Protein 5H45 (pdb70)

Foldseek 3Di:
DWALKAWEQDCAPNDTDTWIKGKAKDFAPDPFAAEEEELEDPVLLVLLVLCCCPVVVQPCRRMHMYMYTPDPHRGYFLQCSLRSNRSRVRNSLGHHFDPQEYETFHADNNQWTDDGPDVVNSVVNSVVVRHDYYDHPVPGTGSVVVCVVTVD/DDDDPWWALWAWEQFQAPNATDIWIKGKAKAQDPDPFAAEAEELEPSVLLVLLVLCCCPVVVQPRGRIHMYIYTPDPHRGYTLQCSLRSNRSHLRNRVVGHFDPQEYGTFHADSNQWTDDDPDPVNSVVNSVVVRHDHYDYVVVGTGSVVVCVVTPD

Secondary structure (DSSP, 8-state):
--SSEEEEEEEETTEEEEEEEEEEEEE-SSSS--EEEESB-HHHHHHHHHHHHHTT----TTEEEEEEETTS--B--GGGHHHHHHHHHHHHHT-PPPTTEEE--EE-TTSBEE--TTHHHHHHHHHHTT--EEE-TTT--BHHHHHHHH--/----SS-SSEEEEEEEETTEEEEEEEEEEEEE-SSSSPPEEEESS-HHHHHHHHHHHHHHH----TTEEEEEEETTS-----GGGHHHHHHHHHHHHHT-PPPTTEEE--EE-TTSBEE--TTHHHHHHHHHHTT--EEE-TTT--BHHHHHHHHT-

Organism: Thermus thermophilus (strain ATCC 27634 / DSM 579 / HB8) (NCBI:txid300852)

B-factor: mean 53.49, std 16.69, range [28.15, 147.16]

InterPro domains:
  IPR003593 AAA+ ATPase domain [SM00382] (81-227)
  IPR004504 DNA repair protein RadA [MF_01498] (19-422)
  IPR004504 DNA repair protein RadA [TIGR00416] (2-410)
  IPR014721 Small ribosomal subunit protein uS5 domain 2-type fold, subgroup [G3DSA:3.30.230.10] (273-421)
  IPR020568 Ribosomal protein uS5 domain 2-type superfamily [SSF54211] (236-410)
  IPR020588 DNA recombination and repair protein RecA-like, ATP-binding domain [PS50162] (60-201)
  IPR027417 P-loop containing nucleoside triphosphate hydrolase [G3DSA:3.40.50.300] (52-264)
  IPR027417 P-loop containing nucleoside triphosphate hydrolase [SSF52540] (60-274)
  IPR041166 LapB, rubredoxin metal binding domain [PF18073] (6-33)

Radius of gyration: 19.9 Å; Cα contacts (8 Å, |Δi|>4): 711; chains: 2; bounding box: 55×54×32 Å

Sequence (309 aa):
GVPGSAVALALAGERALALEVQALAAKTPFPAPRRVVQGLDGRRVDVVLAVLERRLGLPLANLDVYVNLAGGLKVQDPGLDLAVALAVYSAVVGRPLPADLALVGEVGLAGEVRRVAGLERRLREGERAGFGRFLHPGNLKRLQEAVEAYLAKERPLGVPGSAVALALAGERALALEVQALAAKTPFPAPRRVVQGLDGRRVDVVLAVLERRLGLPLANLDVYVNLAGGLKVQDPGLDLAVALAVYSAVVGRPLPADLALVGEVGLAGEVRRVAGLERRLREGERAGFGRFLHPGNLKRLQEAVEAYLA

Solvent-accessible surface area: 13937 Å² total; per-residue (Å²): 104,72,42,2,36,2,31,0,1,0,25,23,70,153,155,14,36,34,22,39,0,5,2,9,22,24,146,26,84,56,145,75,32,67,89,27,19,3,6,24,46,33,197,69,5,76,62,1,10,43,1,0,44,192,146,32,60,9,84,1,70,76,15,0,3,4,1,1,0,5,48,21,80,140,6,149,12,55,0,5,5,0,0,5,0,1,0,0,30,0,18,36,48,48,92,57,18,43,97,53,5,0,0,0,0,47,2,10,110,72,4,41,14,127,216,27,75,24,40,110,96,2,28,142,32,0,108,175,48,63,39,54,106,38,19,27,25,60,76,6,125,120,0,67,48,1,7,123,72,46,2,101,146,181,48,65,148,57,85,43,1,13,2,3,0,1,0,25,24,78,145,166,16,40,16,22,8,0,55,11,115,22,45,171,22,115,112,136,62,25,113,85,48,43,84,9,26,31,30,135,19,3,39,6,1,10,4,0,0,27,71,86,33,57,9,87,2,30,77,25,12,2,74,2,50,1,30,76,56,77,157,8,109,15,35,0,4,5,0,0,5,0,0,0,0,28,0,19,32,46,45,102,56,21,41,60,55,5,0,0,0,0,3,1,0,1,33,5,35,9,62,211,31,74,23,42,109,81,3,26,139,34,0,110,173,48,61,25,56,107,41,19,26,8,53,82,5,121,117,0,56,71,0,5,114,64,52,2,96

Structure (mmCIF, N/CA/C/O backbone):
data_5H45
#
_entry.id   5H45
#
_cell.length_a   156.289
_cell.length_b   156.289
_cell.length_c   156.289
_cell.angle_alpha   90.00
_cell.angle_beta   90.00
_cell.angle_gamma   90.00
#
_symmetry.space_group_name_H-M   'P 43 3 2'
#
loop_
_entity.id
_entity.type
_entity.pdbx_description
1 polymer 'DNA repair protein RadA'
2 water water
#
loop_
_atom_site.group_PDB
_atom_site.id
_atom_site.type_symbol
_atom_site.label_atom_id
_atom_site.label_alt_id
_atom_site.label_comp_id
_atom_site.label_asym_id
_atom_site.label_entity_id
_atom_site.label_seq_id
_atom_site.pdbx_PDB_ins_code
_atom_site.Cartn_x
_atom_site.Cartn_y
_atom_site.Cartn_z
_atom_site.occupancy
_atom_site.B_iso_or_equiv
_atom_site.auth_seq_id
_atom_site.auth_comp_id
_atom_site.auth_asym_id
_atom_site.auth_atom_id
_atom_site.pdbx_PDB_model_num
ATOM 1 N N . GLY A 1 33 ? 14.225 26.966 -25.761 1.00 79.15 272 GLY A N 1
ATOM 2 C CA . GLY A 1 33 ? 12.772 27.030 -25.407 1.00 84.67 272 GLY A CA 1
ATOM 3 C C . GLY A 1 33 ? 12.050 25.690 -25.556 1.00 85.64 272 GLY A C 1
ATOM 4 O O . GLY A 1 33 ? 11.169 25.548 -26.396 1.00 82.54 272 GLY A O 1
ATOM 5 N N . VAL A 1 34 ? 12.440 24.696 -24.758 1.00 79.66 273 VAL A N 1
ATOM 6 C CA . VAL A 1 34 ? 11.672 23.444 -24.604 1.00 77.94 273 VAL A CA 1
ATOM 7 C C . VAL A 1 34 ? 10.530 23.698 -23.588 1.00 82.12 273 VAL A C 1
ATOM 8 O O . VAL A 1 34 ? 10.735 24.396 -22.586 1.00 80.89 273 VAL A O 1
ATOM 12 N N . PRO A 1 35 ? 9.309 23.166 -23.860 1.00 80.17 274 PRO A N 1
ATOM 13 C CA . PRO A 1 35 ? 8.190 23.324 -22.911 1.00 67.80 274 PRO A CA 1
ATOM 14 C C . PRO A 1 35 ? 8.487 22.698 -21.545 1.00 61.58 274 PRO A C 1
ATOM 15 O O . PRO A 1 35 ? 9.242 21.724 -21.466 1.00 61.68 274 PRO A O 1
ATOM 19 N N . GLY A 1 36 ? 7.879 23.253 -20.494 1.00 53.78 275 GLY A N 1
ATOM 20 C CA . GLY A 1 36 ? 7.908 22.659 -19.171 1.00 48.86 275 GLY A CA 1
ATOM 21 C C . GLY A 1 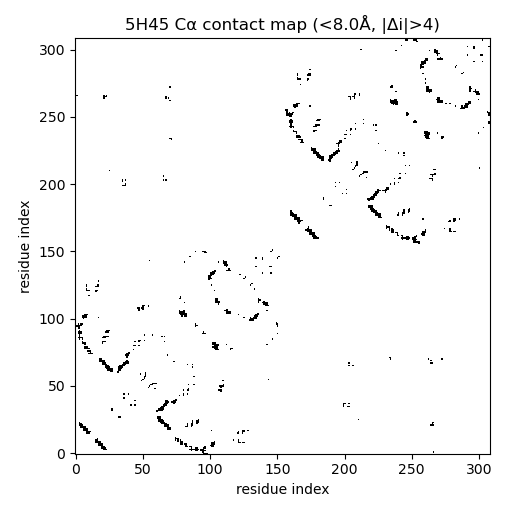36 ? 8.969 23.276 -18.287 1.00 52.11 275 GLY A C 1
ATOM 22 O O . GLY A 1 36 ? 9.411 22.683 -17.282 1.00 49.33 275 GLY A O 1
ATOM 23 N N . SER A 1 37 ? 9.380 24.480 -18.654 1.00 46.27 276 SER A N 1
ATOM 24 C CA . SER A 1 37 ? 10.353 25.166 -17.869 1.00 47.55 276 SER A CA 1
ATOM 25 C C . SER A 1 37 ? 9.885 26.627 -17.559 1.00 47.68 276 SER A C 1
ATOM 26 O O . SER A 1 37 ? 9.503 27.354 -18.453 1.00 45.46 276 SER A O 1
ATOM 29 N N . ALA A 1 38 ? 9.925 27.042 -16.292 1.00 45.11 277 ALA A N 1
ATOM 30 C CA . ALA A 1 38 ? 9.473 28.390 -15.885 1.00 43.89 277 ALA A CA 1
ATOM 31 C C . ALA A 1 38 ? 10.439 29.040 -14.870 1.00 40.85 277 ALA A C 1
ATOM 32 O O . ALA A 1 38 ? 10.959 28.362 -13.999 1.00 45.53 277 ALA A O 1
ATOM 34 N N . VAL A 1 39 ? 10.682 30.335 -14.971 1.00 35.67 278 VAL A N 1
ATOM 35 C CA . VAL A 1 39 ? 11.629 30.999 -14.063 1.00 35.62 278 VAL A CA 1
ATOM 36 C C . VAL A 1 39 ? 10.882 31.711 -12.923 1.00 38.94 278 VAL A C 1
ATOM 37 O O . VAL A 1 39 ? 10.044 32.605 -13.130 1.00 42.05 278 VAL A O 1
ATOM 41 N N . ALA A 1 40 ? 11.195 31.310 -11.703 1.00 41.46 279 ALA A N 1
ATOM 42 C CA . ALA A 1 40 ? 10.628 31.924 -10.532 1.00 36.96 279 ALA A CA 1
ATOM 43 C C . ALA A 1 40 ? 11.635 32.896 -9.942 1.00 40.78 279 ALA A C 1
ATOM 44 O O . ALA A 1 40 ? 12.855 32.642 -9.942 1.00 36.43 279 ALA A O 1
ATOM 46 N N . LEU A 1 41 ? 11.114 34.016 -9.439 1.00 43.48 280 LEU A N 1
ATOM 47 C CA . LEU A 1 41 ? 11.897 34.906 -8.597 1.00 40.76 280 LEU A CA 1
ATOM 48 C C . LEU A 1 41 ? 11.643 34.519 -7.152 1.00 43.68 280 LEU A C 1
ATOM 49 O O . LEU A 1 41 ? 10.689 35.008 -6.513 1.00 44.21 280 LEU A O 1
ATOM 54 N N . ALA A 1 42 ? 12.512 33.629 -6.658 1.00 40.81 281 ALA A N 1
ATOM 55 C CA . ALA A 1 42 ? 12.382 33.057 -5.335 1.00 41.55 281 ALA A CA 1
ATOM 56 C C . ALA A 1 42 ? 13.085 33.841 -4.206 1.00 45.16 281 ALA A C 1
ATOM 57 O O . ALA A 1 42 ? 13.995 34.637 -4.455 1.00 44.78 281 ALA A O 1
ATOM 59 N N . LEU A 1 43 ? 12.599 33.631 -2.976 1.00 48.36 282 LEU A N 1
ATOM 60 C CA . LEU A 1 43 ? 13.329 33.927 -1.749 1.00 50.47 282 LEU A CA 1
ATOM 61 C C . LEU A 1 43 ? 13.838 32.605 -1.186 1.00 52.03 282 LEU A C 1
ATOM 62 O O . LEU A 1 43 ? 13.037 31.781 -0.773 1.00 49.62 282 LEU A O 1
ATOM 67 N N . ALA A 1 44 ? 15.150 32.376 -1.200 1.00 52.76 283 ALA A N 1
ATOM 68 C CA . ALA A 1 44 ? 15.699 31.169 -0.568 1.00 55.83 283 ALA A CA 1
ATOM 69 C C . ALA A 1 44 ? 16.392 31.654 0.680 1.00 63.53 283 ALA A C 1
ATOM 70 O O . ALA A 1 44 ? 17.407 32.386 0.610 1.00 72.17 283 ALA A O 1
ATOM 72 N N . GLY A 1 45 ? 15.816 31.290 1.826 1.00 59.72 284 GLY A N 1
ATOM 73 C CA . GLY A 1 45 ? 16.171 31.926 3.084 1.00 64.88 284 GLY A CA 1
ATOM 74 C C . GLY A 1 45 ? 15.936 33.415 2.900 1.00 69.18 284 GLY A C 1
ATOM 75 O O . GLY A 1 45 ? 14.839 33.837 2.513 1.00 65.56 284 GLY A O 1
ATOM 76 N N . GLU A 1 46 ? 16.970 34.213 3.134 1.00 71.89 285 GLU A N 1
ATOM 77 C CA . GLU A 1 46 ? 16.809 35.666 3.084 1.00 73.47 285 GLU A CA 1
ATOM 78 C C . GLU A 1 46 ? 17.057 36.214 1.685 1.00 65.35 285 GLU A C 1
ATOM 79 O O . GLU A 1 46 ? 16.788 37.382 1.397 1.00 59.22 285 GLU A O 1
ATOM 85 N N . ARG A 1 47 ? 17.542 35.327 0.818 1.00 63.46 286 ARG A N 1
ATOM 86 C CA . ARG A 1 47 ? 18.175 35.656 -0.462 1.00 57.01 286 ARG A CA 1
ATOM 87 C C . ARG A 1 47 ? 17.237 35.536 -1.706 1.00 54.93 286 ARG A C 1
ATOM 88 O O . ARG A 1 47 ? 16.594 34.497 -1.920 1.00 55.32 286 ARG A O 1
ATOM 96 N N . ALA A 1 48 ? 17.171 36.593 -2.516 1.00 47.78 287 ALA A N 1
ATOM 97 C CA . ALA A 1 48 ? 16.451 36.563 -3.787 1.00 48.69 287 ALA A CA 1
ATOM 98 C C . ALA A 1 48 ? 17.263 35.949 -4.928 1.00 52.71 287 ALA A C 1
ATOM 99 O O . ALA A 1 48 ? 18.387 36.395 -5.224 1.00 53.97 287 ALA A O 1
ATOM 101 N N . LEU A 1 49 ? 16.670 34.956 -5.586 1.00 46.64 288 LEU A N 1
ATOM 102 C CA . LEU A 1 49 ? 17.290 34.311 -6.738 1.00 47.73 288 LEU A CA 1
ATOM 103 C C . LEU A 1 49 ? 16.273 33.992 -7.836 1.00 48.92 288 LEU A C 1
ATOM 104 O O . LEU A 1 49 ? 15.094 33.657 -7.589 1.00 49.84 288 LEU A O 1
ATOM 109 N N . ALA A 1 50 ? 16.747 34.061 -9.060 1.00 44.57 289 ALA A N 1
ATOM 110 C CA . ALA A 1 50 ? 15.997 33.591 -10.190 1.00 41.48 289 ALA A CA 1
ATOM 111 C C . ALA A 1 50 ? 16.320 32.101 -10.329 1.00 42.57 289 ALA A C 1
ATOM 112 O O . ALA A 1 50 ? 17.473 31.753 -10.554 1.00 46.55 289 ALA A O 1
ATOM 114 N N . LEU A 1 51 ? 15.317 31.232 -10.171 1.00 40.06 290 LEU A N 1
ATOM 115 C CA . LEU A 1 51 ? 15.512 29.795 -10.262 1.00 40.56 290 LEU A CA 1
ATOM 116 C C . LEU A 1 51 ? 14.647 29.197 -11.350 1.00 43.19 290 LEU A C 1
ATOM 117 O O . LEU A 1 51 ? 13.587 29.749 -11.670 1.00 51.25 290 LEU A O 1
ATOM 122 N N . GLU A 1 52 ? 15.088 28.082 -11.929 1.00 39.05 291 GLU A N 1
ATOM 123 C CA . GLU A 1 52 ? 14.289 27.408 -12.955 1.00 39.55 291 GLU A CA 1
ATOM 124 C C . GLU A 1 52 ? 13.450 26.293 -12.388 1.00 41.44 291 GLU A C 1
ATOM 125 O O . GLU A 1 52 ? 13.965 25.370 -11.725 1.00 44.21 291 GLU A O 1
ATOM 131 N N . VAL A 1 53 ? 12.143 26.400 -12.600 1.00 39.38 292 VAL A N 1
ATOM 132 C CA . VAL A 1 53 ? 11.236 25.321 -12.220 1.00 42.54 292 VAL A CA 1
ATOM 133 C C . VAL A 1 53 ? 10.959 24.510 -13.488 1.00 43.45 292 VAL A C 1
ATOM 134 O O . VAL A 1 53 ? 10.696 25.071 -14.574 1.00 44.25 292 VAL A O 1
ATOM 138 N N . GLN A 1 54 ? 11.022 23.195 -13.354 1.00 43.29 293 GLN A N 1
ATOM 139 C CA . GLN A 1 54 ? 10.867 22.325 -14.511 1.00 41.86 293 GLN A CA 1
ATOM 140 C C . GLN A 1 54 ? 9.777 21.302 -14.244 1.00 40.05 293 GLN A C 1
ATOM 141 O O . GLN A 1 54 ? 9.573 20.851 -13.103 1.00 40.34 293 GLN A O 1
ATOM 147 N N . ALA A 1 55 ? 9.075 20.942 -15.303 1.00 42.06 294 ALA A N 1
ATOM 148 C CA . ALA A 1 55 ? 8.085 19.876 -15.233 1.00 48.66 294 ALA A CA 1
ATOM 149 C C . ALA A 1 55 ? 8.135 18.984 -16.470 1.00 50.71 294 ALA A C 1
ATOM 150 O O . ALA A 1 55 ? 8.452 19.442 -17.565 1.00 44.91 294 ALA A O 1
ATOM 152 N N . LEU A 1 56 ? 7.788 17.717 -16.267 1.00 53.03 295 LEU A N 1
ATOM 153 C CA . LEU A 1 56 ? 7.627 16.785 -17.339 1.00 54.93 295 LEU A CA 1
ATOM 154 C C . LEU A 1 56 ? 6.317 16.018 -17.103 1.00 60.57 295 LEU A C 1
ATOM 155 O O . LEU A 1 56 ? 6.046 15.519 -15.973 1.00 52.97 295 LEU A O 1
ATOM 160 N N . ALA A 1 57 ? 5.517 15.917 -18.167 1.00 55.05 296 ALA A N 1
ATOM 161 C CA . ALA A 1 57 ? 4.315 15.111 -18.094 1.00 58.73 296 ALA A CA 1
ATOM 162 C C . ALA A 1 57 ? 4.188 14.195 -19.294 1.00 64.27 296 ALA A C 1
ATOM 163 O O . ALA A 1 57 ? 4.451 14.597 -20.424 1.00 60.71 296 ALA A O 1
ATOM 165 N N . ALA A 1 58 ? 3.768 12.963 -19.020 1.00 66.36 297 ALA A N 1
ATOM 166 C CA . ALA A 1 58 ? 3.543 11.963 -20.041 1.00 68.66 297 ALA A CA 1
ATOM 167 C C . ALA A 1 58 ? 2.449 10.934 -19.602 1.00 71.09 297 ALA A C 1
ATOM 168 O O . ALA A 1 58 ? 2.190 10.767 -18.396 1.00 64.34 297 ALA A O 1
ATOM 170 N N . LYS A 1 59 ? 1.817 10.259 -20.574 1.00 67.85 298 LYS A N 1
ATOM 171 C CA . LYS A 1 59 ? 0.783 9.250 -20.283 1.00 72.04 298 LYS A CA 1
ATOM 172 C C . LYS A 1 59 ? 1.252 8.153 -19.323 1.00 70.25 298 LYS A C 1
ATOM 173 O O . LYS A 1 59 ? 2.282 7.546 -19.537 1.00 72.96 298 LYS A O 1
ATOM 179 N N . THR A 1 60 ? 0.511 7.909 -18.255 1.00 70.91 299 THR A N 1
ATOM 180 C CA . THR A 1 60 ? 0.960 6.931 -17.273 1.00 80.97 299 THR A CA 1
ATOM 181 C C . THR A 1 60 ? 0.659 5.502 -17.715 1.00 91.95 299 THR A C 1
ATOM 182 O O . THR A 1 60 ? -0.409 5.247 -18.272 1.00 92.85 299 THR A O 1
ATOM 186 N N . PRO A 1 61 ? 1.612 4.569 -17.489 1.00 101.09 300 PRO A N 1
ATOM 187 C CA . PRO A 1 61 ? 1.344 3.148 -17.709 1.00 101.07 300 PRO A CA 1
ATOM 188 C C . PRO A 1 61 ? 0.487 2.543 -16.611 1.00 102.64 300 PRO A C 1
ATOM 189 O O . PRO A 1 61 ? 0.026 1.425 -16.775 1.00 114.25 300 PRO A O 1
ATOM 193 N N . PHE A 1 62 ? 0.250 3.277 -15.526 1.00 95.87 301 PHE A N 1
ATOM 194 C CA . PHE A 1 62 ? -0.271 2.681 -14.292 1.00 93.66 301 PHE A CA 1
ATOM 195 C C . PHE A 1 62 ? -1.709 3.077 -13.929 1.00 92.76 301 PHE A C 1
ATOM 196 O O . PHE A 1 62 ? -2.251 4.024 -14.503 1.00 79.85 301 PHE A O 1
ATOM 204 N N . PRO A 1 63 ? -2.334 2.331 -12.984 1.00 101.72 302 PRO A N 1
ATOM 205 C CA . PRO A 1 63 ? -3.676 2.643 -12.461 1.00 99.74 302 PRO A CA 1
ATOM 206 C C . PRO A 1 63 ? -3.761 4.056 -11.891 1.00 96.33 302 PRO A C 1
ATOM 207 O O . PRO A 1 63 ? -4.695 4.796 -12.211 1.00 84.07 302 PRO A O 1
ATOM 211 N N . ALA A 1 64 ? -2.795 4.392 -11.030 1.00 98.71 303 ALA A N 1
ATOM 212 C CA . ALA A 1 64 ? -2.595 5.751 -10.498 1.00 87.77 303 ALA A CA 1
ATOM 213 C C . ALA A 1 64 ? -1.218 6.279 -10.952 1.00 86.21 303 ALA A C 1
ATOM 214 O O . ALA A 1 64 ? -0.220 5.538 -10.920 1.00 89.11 303 ALA A O 1
ATOM 216 N N . PRO A 1 65 ? -1.156 7.556 -11.397 1.00 84.43 304 PRO A N 1
ATOM 217 C CA . PRO A 1 65 ? 0.076 8.007 -12.053 1.00 76.54 304 PRO A CA 1
ATOM 218 C C . PRO A 1 65 ? 1.135 8.452 -11.030 1.00 75.33 304 PRO A C 1
ATOM 219 O O . PRO A 1 65 ? 0.807 8.660 -9.836 1.00 65.72 304 PRO A O 1
ATOM 223 N N . ARG A 1 66 ? 2.383 8.589 -11.490 1.00 75.11 305 ARG A N 1
ATOM 224 C CA . ARG A 1 66 ? 3.491 9.026 -10.622 1.00 74.54 305 ARG A CA 1
ATOM 225 C C . ARG A 1 66 ? 3.445 10.542 -10.387 1.00 71.61 305 ARG A C 1
ATOM 226 O O . ARG A 1 66 ? 3.189 11.325 -11.322 1.00 72.83 305 ARG A O 1
ATOM 234 N N . ARG A 1 67 ? 3.649 10.942 -9.136 1.00 62.82 306 ARG A N 1
ATOM 235 C CA . ARG A 1 67 ? 3.962 12.328 -8.815 1.00 65.04 306 ARG A CA 1
ATOM 236 C C . ARG A 1 67 ? 5.372 12.341 -8.245 1.00 66.42 306 ARG A C 1
ATOM 237 O O . ARG A 1 67 ? 5.566 11.891 -7.126 1.00 73.03 306 ARG A O 1
ATOM 245 N N . VAL A 1 68 ? 6.356 12.849 -8.979 1.00 62.91 307 VAL A N 1
ATOM 246 C CA . VAL A 1 68 ? 7.624 13.126 -8.317 1.00 63.93 307 VAL A CA 1
ATOM 247 C C . VAL A 1 68 ? 8.036 14.585 -8.262 1.00 56.93 307 VAL A C 1
ATOM 248 O O . VAL A 1 68 ? 8.053 15.287 -9.273 1.00 55.69 307 VAL A O 1
ATOM 252 N N . VAL A 1 69 ? 8.386 15.005 -7.049 1.00 50.94 308 VAL A N 1
ATOM 253 C CA . VAL A 1 69 ? 8.775 16.380 -6.745 1.00 52.30 308 VAL A CA 1
ATOM 254 C C . VAL A 1 69 ? 10.200 16.410 -6.171 1.00 48.96 308 VAL A C 1
ATOM 255 O O . VAL A 1 69 ? 10.516 15.618 -5.313 1.00 47.81 308 VAL A O 1
ATOM 259 N N . GLN A 1 70 ? 11.041 17.320 -6.662 1.00 46.10 309 GLN A N 1
ATOM 260 C CA . GLN A 1 70 ? 12.410 17.442 -6.208 1.00 44.64 309 GLN A CA 1
ATOM 261 C C . GLN A 1 70 ? 12.694 18.928 -5.944 1.00 48.24 309 GLN A C 1
ATOM 262 O O . GLN A 1 70 ? 12.472 19.788 -6.823 1.00 45.61 309 GLN A O 1
ATOM 268 N N . GLY A 1 71 ? 13.218 19.221 -4.751 1.00 42.03 310 GLY A N 1
ATOM 269 C CA . GLY A 1 71 ? 13.697 20.552 -4.447 1.00 46.14 310 GLY A CA 1
ATOM 270 C C . GLY A 1 71 ? 12.631 21.550 -4.045 1.00 51.65 310 GLY A C 1
ATOM 271 O O . GLY A 1 71 ? 12.941 22.723 -3.799 1.00 54.15 310 GLY A O 1
ATOM 272 N N . LEU A 1 72 ? 11.390 21.066 -3.941 1.00 52.00 311 LEU A N 1
ATOM 273 C CA . LEU A 1 72 ? 10.204 21.866 -3.655 1.00 47.06 311 LEU A CA 1
ATOM 274 C C . LEU A 1 72 ? 9.343 21.119 -2.652 1.00 47.87 311 LEU A C 1
ATOM 275 O O . LEU A 1 72 ? 9.435 19.886 -2.570 1.00 46.33 311 LEU A O 1
ATOM 280 N N . ASP A 1 73 ? 8.480 21.844 -1.932 1.00 46.31 312 ASP A N 1
ATOM 281 C CA . ASP A 1 73 ? 7.489 21.214 -1.042 1.00 49.49 312 ASP A CA 1
ATOM 282 C C . ASP A 1 73 ? 6.410 20.434 -1.840 1.00 54.46 312 ASP A C 1
ATOM 283 O O . ASP A 1 73 ? 5.606 21.026 -2.584 1.00 55.85 312 ASP A O 1
ATOM 288 N N . GLY A 1 74 ? 6.390 19.114 -1.653 1.00 50.39 313 GLY A N 1
ATOM 289 C CA . GLY A 1 74 ? 5.417 18.228 -2.289 1.00 49.23 313 GLY A CA 1
ATOM 290 C C . GLY A 1 74 ? 3.942 18.513 -2.032 1.00 54.54 313 GLY A C 1
ATOM 291 O O . GLY A 1 74 ? 3.106 18.252 -2.887 1.00 54.66 313 GLY A O 1
ATOM 292 N N . ARG A 1 75 ? 3.600 19.059 -0.871 1.00 52.11 314 ARG A N 1
ATOM 293 C CA . ARG A 1 75 ? 2.200 19.373 -0.623 1.00 52.87 314 ARG A CA 1
ATOM 294 C C . ARG A 1 75 ? 1.737 20.625 -1.374 1.00 53.59 314 ARG A C 1
ATOM 295 O O . ARG A 1 75 ? 0.600 20.703 -1.843 1.00 48.91 314 ARG A O 1
ATOM 303 N N . ARG A 1 76 ? 2.624 21.607 -1.475 1.00 48.66 315 ARG A N 1
ATOM 304 C CA . ARG A 1 76 ? 2.318 22.770 -2.257 1.00 44.18 315 ARG A CA 1
ATOM 305 C C . ARG A 1 76 ? 2.176 22.386 -3.717 1.00 44.91 315 ARG A C 1
ATOM 306 O O . ARG A 1 76 ? 1.333 22.966 -4.412 1.00 47.65 315 ARG A O 1
ATOM 314 N N . VAL A 1 77 ? 2.974 21.421 -4.197 1.00 42.59 316 VAL A N 1
ATOM 315 C CA . VAL A 1 77 ? 2.907 21.043 -5.627 1.00 39.48 316 VAL A CA 1
ATOM 316 C C . VAL A 1 77 ? 1.599 20.305 -5.879 1.00 41.03 316 VAL A C 1
ATOM 317 O O . VAL A 1 77 ? 0.891 20.574 -6.843 1.00 43.56 316 VAL A O 1
ATOM 321 N N . ASP A 1 78 ? 1.265 19.421 -4.956 1.00 42.25 317 ASP A N 1
ATOM 322 C CA . ASP A 1 78 ? -0.015 18.798 -4.898 1.00 42.23 317 ASP A CA 1
ATOM 323 C C . ASP A 1 78 ? -1.234 19.723 -4.939 1.00 43.16 317 ASP A C 1
ATOM 324 O O . ASP A 1 78 ? -2.196 19.445 -5.692 1.00 49.54 317 ASP A O 1
ATOM 329 N N . VAL A 1 79 ? -1.218 20.793 -4.148 1.00 39.68 318 VAL A N 1
ATOM 330 C CA . VAL A 1 79 ? -2.305 21.794 -4.212 1.00 41.21 318 VAL A CA 1
ATOM 331 C C . VAL A 1 79 ? -2.360 22.419 -5.616 1.00 43.11 318 VAL A C 1
ATOM 332 O O . VAL A 1 79 ? -3.423 22.444 -6.259 1.00 43.23 318 VAL A O 1
ATOM 336 N N . VAL A 1 80 ? -1.203 22.872 -6.106 1.00 41.90 319 VAL A N 1
ATOM 337 C CA . VAL A 1 80 ? -1.147 23.511 -7.406 1.00 39.60 319 VAL A CA 1
ATOM 338 C C . VAL A 1 80 ? -1.712 22.619 -8.498 1.00 42.79 319 VAL A C 1
ATOM 339 O O . VAL A 1 80 ? -2.477 23.081 -9.328 1.00 45.54 319 VAL A O 1
ATOM 343 N N . LEU A 1 81 ? -1.365 21.332 -8.476 1.00 45.13 320 LEU A N 1
ATOM 344 C CA . LEU A 1 81 ? -1.826 20.414 -9.506 1.00 44.17 320 LEU A CA 1
ATOM 345 C C . LEU A 1 81 ? -3.362 20.263 -9.428 1.00 45.20 320 LEU A C 1
ATOM 346 O O . LEU A 1 81 ? -4.037 20.207 -10.461 1.00 48.07 320 LEU A O 1
ATOM 351 N N . ALA A 1 82 ? -3.908 20.204 -8.213 1.00 39.97 321 ALA A N 1
ATOM 352 C CA . ALA A 1 82 ? -5.354 20.141 -8.042 1.00 39.84 321 ALA A CA 1
ATOM 353 C C . ALA A 1 82 ? -6.071 21.383 -8.630 1.00 44.97 321 ALA A C 1
ATOM 354 O O . ALA A 1 82 ? -7.115 21.252 -9.286 1.00 46.79 321 ALA A O 1
ATOM 356 N N . VAL A 1 83 ? -5.499 22.570 -8.414 1.00 42.37 322 VAL A N 1
ATOM 357 C CA . VAL A 1 83 ? -5.981 23.765 -9.060 1.00 40.78 322 VAL A CA 1
ATOM 358 C C . VAL A 1 83 ? -5.913 23.636 -10.588 1.00 45.36 322 VAL A C 1
ATOM 359 O O . VAL A 1 83 ? -6.865 23.992 -11.298 1.00 48.72 322 VAL A O 1
ATOM 363 N N . LEU A 1 84 ? -4.796 23.124 -11.095 1.00 45.46 323 LEU A N 1
ATOM 364 C CA . LEU A 1 84 ? -4.629 22.962 -12.539 1.00 43.48 323 LEU A CA 1
ATOM 365 C C . LEU A 1 84 ? -5.662 22.021 -13.138 1.00 45.77 323 LEU A C 1
ATOM 366 O O . LEU A 1 84 ? -6.222 22.317 -14.177 1.00 48.36 323 LEU A O 1
ATOM 371 N N . GLU A 1 85 ? -5.916 20.893 -12.473 1.00 47.82 324 GLU A N 1
ATOM 372 C CA . GLU A 1 85 ? -6.920 19.929 -12.931 1.00 47.66 324 GLU A CA 1
ATOM 373 C C . GLU A 1 85 ? -8.349 20.464 -12.735 1.00 56.13 324 GLU A C 1
ATOM 374 O O . GLU A 1 85 ? -9.081 20.586 -13.706 1.00 55.92 324 GLU A O 1
ATOM 380 N N . ARG A 1 86 ? -8.704 20.850 -11.504 1.00 54.68 325 ARG A N 1
ATOM 381 C CA . ARG A 1 86 ? -10.066 21.196 -11.148 1.00 51.83 325 ARG A CA 1
ATOM 382 C C . ARG A 1 86 ? -10.525 22.594 -11.528 1.00 54.55 325 ARG A C 1
ATOM 383 O O . ARG A 1 86 ? -11.673 22.765 -11.868 1.00 60.62 325 ARG A O 1
ATOM 391 N N . ARG A 1 87 ? -9.669 23.598 -11.465 1.00 55.12 326 ARG A N 1
ATOM 392 C CA . ARG A 1 87 ? -10.086 24.952 -11.884 1.00 48.52 326 ARG A CA 1
ATOM 393 C C . ARG A 1 87 ? -9.817 25.254 -13.353 1.00 51.70 326 ARG A C 1
ATOM 394 O O . ARG A 1 87 ? -10.550 26.031 -13.961 1.00 54.80 326 ARG A O 1
ATOM 402 N N . LEU A 1 88 ? -8.750 24.677 -13.915 1.00 51.25 327 LEU A N 1
ATOM 403 C CA . LEU A 1 88 ? -8.358 25.006 -15.273 1.00 45.53 327 LEU A CA 1
ATOM 404 C C . LEU A 1 88 ? -8.634 23.895 -16.269 1.00 50.15 327 LEU A C 1
ATOM 405 O O . LEU A 1 88 ? -8.474 24.076 -17.460 1.00 55.78 327 LEU A O 1
ATOM 410 N N . GLY A 1 89 ? -9.051 22.739 -15.795 1.00 52.08 328 GLY A N 1
ATOM 411 C CA . GLY A 1 89 ? -9.449 21.694 -16.725 1.00 57.98 328 GLY A CA 1
ATOM 412 C C . GLY A 1 89 ? -8.308 20.972 -17.400 1.00 59.70 328 GLY A C 1
ATOM 413 O O . GLY A 1 89 ? -8.509 20.312 -18.401 1.00 64.36 328 GLY A O 1
ATOM 414 N N . LEU A 1 90 ? -7.112 21.081 -16.844 1.00 59.04 329 LEU A N 1
ATOM 415 C CA . LEU A 1 90 ? -5.969 20.317 -17.337 1.00 56.29 329 LEU A CA 1
ATOM 416 C C . LEU A 1 90 ? -6.060 18.834 -16.911 1.00 56.28 329 LEU A C 1
ATOM 417 O O . LEU A 1 90 ? -6.215 18.516 -15.711 1.00 46.05 329 LEU A O 1
ATOM 422 N N . PRO A 1 91 ? -5.977 17.922 -17.899 1.00 61.21 330 PRO A N 1
ATOM 423 C CA . PRO A 1 91 ? -6.298 16.493 -17.718 1.00 62.77 330 PRO A CA 1
ATOM 424 C C . PRO A 1 91 ? -5.148 15.722 -17.108 1.00 61.02 330 PRO A C 1
ATOM 425 O O . PRO A 1 91 ? -4.490 14.921 -17.779 1.00 64.49 330 PRO A O 1
ATOM 429 N N . LEU A 1 92 ? -4.920 15.960 -15.831 1.00 59.72 331 LEU A N 1
ATOM 430 C CA . LEU A 1 92 ? -3.742 15.432 -15.189 1.00 57.23 331 LEU A CA 1
ATOM 431 C C . LEU A 1 92 ? -3.948 14.057 -14.606 1.00 59.44 331 LEU A C 1
ATOM 432 O O . LEU A 1 92 ? -2.974 13.423 -14.195 1.00 62.34 331 LEU A O 1
ATOM 437 N N . ALA A 1 93 ? -5.200 13.606 -14.529 1.00 62.08 332 ALA A N 1
ATOM 438 C CA . ALA A 1 93 ? -5.523 12.374 -13.786 1.00 61.96 332 ALA A CA 1
ATOM 439 C C . ALA A 1 93 ? -4.869 11.114 -14.359 1.00 62.22 332 ALA A C 1
ATOM 440 O O . ALA A 1 93 ? -4.566 10.178 -13.616 1.00 59.85 332 ALA A O 1
ATOM 442 N N . ASN A 1 94 ? -4.633 11.104 -15.667 1.00 65.46 333 ASN A N 1
ATOM 443 C CA . ASN A 1 94 ? -3.965 9.965 -16.302 1.00 74.86 333 ASN A CA 1
ATOM 444 C C . ASN A 1 94 ? -2.541 10.318 -16.813 1.00 74.88 333 ASN A C 1
ATOM 445 O O . ASN A 1 94 ? -1.998 9.647 -17.713 1.00 74.69 333 ASN A O 1
ATOM 450 N N . LEU A 1 95 ? -1.946 11.382 -16.256 1.00 67.22 334 LEU A N 1
ATOM 451 C CA . LEU A 1 95 ? -0.586 11.781 -16.627 1.00 57.98 334 LEU A CA 1
ATOM 452 C C . LEU A 1 95 ? 0.418 11.517 -15.506 1.00 59.27 334 LEU A C 1
ATOM 453 O O . LEU A 1 95 ? 0.117 11.712 -14.353 1.00 55.37 334 LEU A O 1
ATOM 458 N N . ASP A 1 96 ? 1.592 11.011 -15.861 1.00 62.19 335 ASP A N 1
ATOM 459 C CA . ASP A 1 96 ? 2.731 11.048 -14.962 1.00 63.93 335 ASP A CA 1
ATOM 460 C C . ASP A 1 96 ? 3.223 12.491 -14.944 1.00 61.37 335 ASP A C 1
ATOM 461 O O . ASP A 1 96 ? 3.283 13.157 -16.010 1.00 57.23 335 ASP A O 1
ATOM 466 N N . VAL A 1 97 ? 3.575 12.969 -13.747 1.00 51.55 336 VAL A N 1
ATOM 467 C CA . VAL A 1 97 ? 4.034 14.350 -13.572 1.00 47.95 336 VAL A CA 1
ATOM 468 C C . VAL A 1 97 ? 5.277 14.404 -12.713 1.00 48.99 336 VAL A C 1
ATOM 469 O O . VAL A 1 97 ? 5.357 13.789 -11.613 1.00 44.34 336 VAL A O 1
ATOM 473 N N . TYR A 1 98 ? 6.254 15.158 -13.204 1.00 47.65 337 TYR A N 1
ATOM 474 C CA . TYR A 1 98 ? 7.512 15.305 -12.464 1.00 48.65 337 TYR A CA 1
ATOM 475 C C . TYR A 1 98 ? 7.793 16.787 -12.416 1.00 46.32 337 TYR A C 1
ATOM 476 O O . TYR A 1 98 ? 7.674 17.507 -13.433 1.00 45.00 337 TYR A O 1
ATOM 485 N N . VAL A 1 99 ? 8.157 17.254 -11.235 1.00 43.66 338 VAL A N 1
ATOM 486 C CA . VAL A 1 99 ? 8.448 18.664 -11.066 1.00 41.97 338 VAL A CA 1
ATOM 487 C C . VAL A 1 99 ? 9.786 18.754 -10.372 1.00 43.21 338 VAL A C 1
ATOM 488 O O . VAL A 1 99 ? 10.029 18.104 -9.329 1.00 40.98 338 VAL A O 1
ATOM 492 N N . ASN A 1 100 ? 10.630 19.589 -10.952 1.00 37.78 339 ASN A N 1
ATOM 493 C CA . ASN A 1 100 ? 11.990 19.689 -10.534 1.00 42.47 339 ASN A CA 1
ATOM 494 C C . ASN A 1 100 ? 12.430 21.143 -10.354 1.00 44.06 339 ASN A C 1
ATOM 495 O O . ASN A 1 100 ? 12.320 21.962 -11.296 1.00 41.22 339 ASN A O 1
ATOM 500 N N . LEU A 1 101 ? 12.952 21.445 -9.159 1.00 40.32 340 LEU A N 1
ATOM 501 C CA . LEU A 1 101 ? 13.656 22.694 -8.951 1.00 39.77 340 LEU A CA 1
ATOM 502 C C . LEU A 1 101 ? 15.128 22.580 -9.317 1.00 40.18 340 LEU A C 1
ATOM 503 O O . LEU A 1 101 ? 15.907 22.026 -8.590 1.00 49.64 340 LEU A O 1
ATOM 508 N N . ALA A 1 102 ? 15.501 23.099 -10.467 1.00 42.81 341 ALA A N 1
ATOM 509 C CA . ALA A 1 102 ? 16.881 23.038 -10.923 1.00 46.75 341 ALA A CA 1
ATOM 510 C C . ALA A 1 102 ? 17.811 23.871 -10.049 1.00 50.28 341 ALA A C 1
ATOM 511 O O . ALA A 1 102 ? 17.484 24.991 -9.654 1.00 46.97 341 ALA A O 1
ATOM 513 N N . GLY A 1 103 ? 18.990 23.330 -9.770 1.00 51.07 342 GLY A N 1
ATOM 514 C CA . GLY A 1 103 ? 20.031 24.134 -9.157 1.00 39.25 342 GLY A CA 1
ATOM 515 C C . GLY A 1 103 ? 20.516 23.522 -7.873 1.00 37.50 342 GLY A C 1
ATOM 516 O O . GLY A 1 103 ? 21.492 23.996 -7.317 1.00 40.95 342 GLY A O 1
ATOM 517 N N . GLY A 1 104 ? 19.857 22.474 -7.386 1.00 35.89 343 GLY A N 1
ATOM 518 C CA . GLY A 1 104 ? 20.318 21.847 -6.167 1.00 36.45 343 GLY A CA 1
ATOM 519 C C . GLY A 1 104 ? 19.587 22.253 -4.907 1.00 4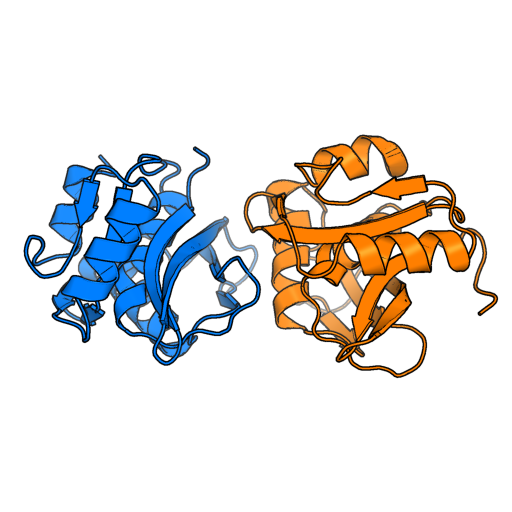4.71 343 GLY A C 1
ATOM 520 O O . GLY A 1 104 ? 19.461 21.448 -3.977 1.00 49.20 343 GLY A O 1
ATOM 521 N N . LEU A 1 105 ? 19.091 23.490 -4.836 1.00 49.44 344 LEU A N 1
ATOM 522 C CA . LEU A 1 105 ? 18.497 23.985 -3.570 1.00 44.83 344 LEU A CA 1
ATOM 523 C C . LEU A 1 105 ? 17.176 23.327 -3.223 1.00 49.88 344 LEU A C 1
ATOM 524 O O . LEU A 1 105 ? 16.474 22.830 -4.091 1.00 61.86 344 LEU A O 1
ATOM 529 N N . LYS A 1 106 ? 16.838 23.273 -1.953 1.00 52.62 345 LYS A N 1
ATOM 530 C CA . LYS A 1 106 ? 15.480 22.901 -1.565 1.00 55.55 345 LYS A CA 1
ATOM 531 C C . LYS A 1 106 ? 14.863 24.198 -1.034 1.00 55.17 345 LYS A C 1
ATOM 532 O O . LYS A 1 106 ? 15.339 24.774 -0.057 1.00 50.02 345 LYS A O 1
ATOM 538 N N . VAL A 1 107 ? 13.835 24.688 -1.714 1.00 53.04 346 VAL A N 1
ATOM 539 C CA . VAL A 1 107 ? 13.238 25.962 -1.351 1.00 48.80 346 VAL A CA 1
ATOM 540 C C . VAL A 1 107 ? 11.765 25.759 -1.056 1.00 49.96 346 VAL A C 1
ATOM 541 O O . VAL A 1 107 ? 11.032 25.183 -1.856 1.00 53.80 346 VAL A O 1
ATOM 545 N N . GLN A 1 108 ? 11.322 26.232 0.090 1.00 52.67 347 GLN A N 1
ATOM 546 C CA . GLN A 1 108 ? 9.900 26.238 0.380 1.00 61.33 347 GLN A CA 1
ATOM 547 C C . GLN A 1 108 ? 9.595 27.690 0.357 1.00 61.72 347 GLN A C 1
ATOM 548 O O . GLN A 1 108 ? 10.199 28.462 1.102 1.00 80.77 347 GLN A O 1
ATOM 554 N N . ASP A 1 109 ? 8.698 28.097 -0.513 1.00 51.81 348 ASP A N 1
ATOM 555 C CA . ASP A 1 109 ? 8.483 29.517 -0.742 1.00 45.30 348 ASP A CA 1
ATOM 556 C C . ASP A 1 109 ? 7.210 29.522 -1.511 1.00 44.78 348 ASP A C 1
ATOM 557 O O . ASP A 1 109 ? 7.127 28.938 -2.603 1.00 42.94 348 ASP A O 1
ATOM 562 N N . PRO A 1 110 ? 6.192 30.146 -0.942 1.00 41.85 349 PRO A N 1
ATOM 563 C CA . PRO A 1 110 ? 4.894 30.108 -1.594 1.00 40.95 349 PRO A CA 1
ATOM 564 C C . PRO A 1 110 ? 5.023 30.834 -2.907 1.00 38.91 349 PRO A C 1
ATOM 565 O O . PRO A 1 110 ? 4.356 30.465 -3.873 1.00 33.82 349 PRO A O 1
ATOM 569 N N . GLY A 1 111 ? 5.967 31.783 -2.946 1.00 36.56 350 GLY A N 1
ATOM 570 C CA . GLY A 1 111 ? 6.234 32.559 -4.129 1.00 37.95 350 GLY A CA 1
ATOM 571 C C . GLY A 1 111 ? 6.568 31.721 -5.332 1.00 43.27 350 GLY A C 1
ATOM 572 O O . GLY A 1 111 ? 6.422 32.206 -6.452 1.00 50.71 350 GLY A O 1
ATOM 573 N N . LEU A 1 112 ? 7.021 30.477 -5.140 1.00 41.16 351 LEU A N 1
ATOM 574 C CA . LEU A 1 112 ? 7.306 29.609 -6.299 1.00 41.16 351 LEU A CA 1
ATOM 575 C C . LEU A 1 112 ? 6.068 28.994 -6.979 1.00 41.22 351 LEU A C 1
ATOM 576 O O . LEU A 1 112 ? 6.195 28.399 -8.069 1.00 40.19 351 LEU A O 1
ATOM 581 N N . ASP A 1 113 ? 4.889 29.092 -6.351 1.00 39.09 352 ASP A N 1
ATOM 582 C CA . ASP A 1 113 ? 3.695 28.394 -6.887 1.00 38.73 352 ASP A CA 1
ATOM 583 C C . ASP A 1 113 ? 3.428 28.736 -8.361 1.00 38.20 352 ASP A C 1
ATOM 584 O O . ASP A 1 113 ? 3.088 27.853 -9.182 1.00 36.54 352 ASP A O 1
ATOM 589 N N . LEU A 1 114 ? 3.615 30.008 -8.716 1.00 35.92 353 LEU A N 1
ATOM 590 C CA . LEU A 1 114 ? 3.227 30.448 -10.044 1.00 34.66 353 LEU A CA 1
ATOM 591 C C . LEU A 1 114 ? 4.053 29.755 -11.067 1.00 35.84 353 LEU A C 1
ATOM 592 O O . LEU A 1 114 ? 3.495 29.193 -12.031 1.00 37.85 353 LEU A O 1
ATOM 597 N N . ALA A 1 115 ? 5.363 29.735 -10.839 1.00 35.22 354 ALA A N 1
ATOM 598 C CA . ALA A 1 115 ? 6.262 29.049 -11.789 1.00 34.98 354 ALA A CA 1
ATOM 599 C C . ALA A 1 115 ? 5.925 27.580 -11.898 1.00 33.53 354 ALA A C 1
ATOM 600 O O . ALA A 1 115 ? 5.921 27.025 -12.994 1.00 37.49 354 ALA A O 1
ATOM 602 N N . VAL A 1 116 ? 5.636 26.952 -10.768 1.00 31.46 355 VAL A N 1
ATOM 603 C CA . VAL A 1 116 ? 5.295 25.550 -10.767 1.00 33.09 355 VAL A CA 1
ATOM 604 C C . VAL A 1 116 ? 4.042 25.334 -11.616 1.00 37.00 355 VAL A C 1
ATOM 605 O O . VAL A 1 116 ? 4.060 24.535 -12.519 1.00 38.71 355 VAL A O 1
ATOM 609 N N . ALA A 1 117 ? 2.963 26.066 -11.331 1.00 41.77 356 ALA A N 1
ATOM 610 C CA . ALA A 1 117 ? 1.730 25.961 -12.120 1.00 39.40 356 ALA A CA 1
ATOM 611 C C . ALA A 1 117 ? 1.972 26.136 -13.617 1.00 41.16 356 ALA A C 1
ATOM 612 O O . ALA A 1 117 ? 1.479 25.341 -14.440 1.00 42.53 356 ALA A O 1
ATOM 614 N N . LEU A 1 118 ? 2.727 27.164 -13.983 1.00 39.54 357 LEU A N 1
ATOM 615 C CA . LEU A 1 118 ? 2.953 27.421 -15.396 1.00 41.33 357 LEU A CA 1
ATOM 616 C C . LEU A 1 118 ? 3.856 26.384 -16.055 1.00 43.63 357 LEU A C 1
ATOM 617 O O . LEU A 1 118 ? 3.623 26.022 -17.203 1.00 49.09 357 LEU A O 1
ATOM 622 N N . ALA A 1 119 ? 4.866 25.903 -15.328 1.00 43.52 358 ALA A N 1
ATOM 623 C CA . ALA A 1 119 ? 5.804 24.911 -15.847 1.00 42.51 358 ALA A CA 1
ATOM 624 C C . ALA A 1 119 ? 5.005 23.653 -16.189 1.00 44.99 358 ALA A C 1
ATOM 625 O O . ALA A 1 119 ? 5.154 23.078 -17.282 1.00 44.65 358 ALA A O 1
ATOM 627 N N . VAL A 1 120 ? 4.140 23.241 -15.257 1.00 40.52 359 VAL A N 1
ATOM 628 C CA . VAL A 1 120 ? 3.333 22.061 -15.470 1.00 41.26 359 VAL A CA 1
ATOM 629 C C . VAL A 1 120 ? 2.382 22.217 -16.670 1.00 47.01 359 VAL A C 1
ATOM 630 O O . VAL A 1 120 ? 2.334 21.348 -17.545 1.00 49.21 359 VAL A O 1
ATOM 634 N N . TYR A 1 121 ? 1.664 23.338 -16.720 1.00 48.71 360 TYR A N 1
ATOM 635 C CA . TYR A 1 121 ? 0.738 23.605 -17.793 1.00 47.86 360 TYR A CA 1
ATOM 636 C C . TYR A 1 121 ? 1.480 23.499 -19.111 1.00 47.17 360 TYR A C 1
ATOM 637 O O . TYR A 1 121 ? 1.117 22.665 -19.961 1.00 52.45 360 TYR A O 1
ATOM 646 N N . SER A 1 122 ? 2.518 24.324 -19.255 1.00 45.36 361 SER A N 1
ATOM 647 C CA . SER A 1 122 ? 3.412 24.302 -20.410 1.00 49.27 361 SER A CA 1
ATOM 648 C C . SER A 1 122 ? 3.809 22.904 -20.843 1.00 49.68 361 SER A C 1
ATOM 649 O O . SER A 1 122 ? 3.670 22.582 -22.014 1.00 55.99 361 SER A O 1
ATOM 652 N N . ALA A 1 123 ? 4.298 22.102 -19.894 1.00 45.37 362 ALA A N 1
ATOM 653 C CA . ALA A 1 123 ? 4.743 20.751 -20.154 1.00 48.83 362 ALA A CA 1
ATOM 654 C C . ALA A 1 123 ? 3.633 19.880 -20.743 1.00 56.00 362 ALA A C 1
ATOM 655 O O . ALA A 1 123 ? 3.869 19.158 -21.729 1.00 55.67 362 ALA A O 1
ATOM 657 N N . VAL A 1 124 ? 2.439 19.973 -20.147 1.00 54.04 363 VAL A N 1
ATOM 658 C CA . VAL A 1 124 ? 1.291 19.156 -20.511 1.00 52.08 363 VAL A CA 1
ATOM 659 C C . VAL A 1 124 ? 0.815 19.458 -21.922 1.00 53.41 363 VAL A C 1
ATOM 660 O O . VAL A 1 124 ? 0.360 18.583 -22.643 1.00 51.02 363 VAL A O 1
ATOM 664 N N . VAL A 1 125 ? 0.952 20.708 -22.305 1.00 51.16 364 VAL A N 1
ATOM 665 C CA . VAL A 1 125 ? 0.305 21.248 -23.482 1.00 49.68 364 VAL A CA 1
ATOM 666 C C . VAL A 1 125 ? 1.353 21.461 -24.584 1.00 54.52 364 VAL A C 1
ATOM 667 O O . VAL A 1 125 ? 1.046 21.970 -25.661 1.00 56.46 364 VAL A O 1
ATOM 671 N N . GLY A 1 126 ? 2.603 21.101 -24.294 1.00 52.67 365 GLY A N 1
ATOM 672 C CA . GLY A 1 126 ? 3.691 21.169 -25.262 1.00 48.62 365 GLY A CA 1
ATOM 673 C C . GLY A 1 126 ? 4.022 22.525 -25.839 1.00 54.70 365 GLY A C 1
ATOM 674 O O . GLY A 1 126 ? 4.632 22.589 -26.899 1.00 63.34 365 GLY A O 1
ATOM 675 N N . ARG A 1 127 ? 3.638 23.606 -25.169 1.00 58.24 366 ARG A N 1
ATOM 676 C CA . ARG A 1 127 ? 4.014 24.973 -25.613 1.00 64.22 366 ARG A CA 1
ATOM 677 C C . ARG A 1 127 ? 4.880 25.682 -24.569 1.00 66.33 366 ARG A C 1
ATOM 678 O O . ARG A 1 127 ? 4.529 25.709 -23.393 1.00 67.30 366 ARG A O 1
ATOM 686 N N . PRO A 1 128 ? 6.014 26.261 -24.987 1.00 68.98 367 PRO A N 1
ATOM 687 C CA . PRO A 1 128 ? 6.981 26.831 -24.025 1.00 62.82 367 PRO A CA 1
ATOM 688 C C . PRO A 1 128 ? 6.680 28.281 -23.674 1.00 58.27 367 PRO A C 1
ATOM 689 O O . PRO A 1 128 ? 5.861 28.918 -24.331 1.00 64.46 367 PRO A O 1
ATOM 693 N N . LEU A 1 129 ? 7.335 28.800 -22.642 1.00 52.82 368 LEU A N 1
ATOM 694 C CA . LEU A 1 129 ? 7.109 30.166 -22.203 1.00 47.86 368 LEU A CA 1
ATOM 695 C C . LEU A 1 129 ? 8.227 30.996 -22.797 1.00 53.05 368 LEU A C 1
ATOM 696 O O . LEU A 1 129 ? 9.266 30.451 -23.128 1.00 57.19 368 LEU A O 1
ATOM 701 N N . PRO A 1 130 ? 8.051 32.311 -22.941 1.00 50.33 369 PRO A N 1
ATOM 702 C CA . PRO A 1 130 ? 9.205 33.045 -23.458 1.00 50.34 369 PRO A CA 1
ATOM 703 C C . PRO A 1 130 ? 10.418 32.947 -22.531 1.00 57.39 369 PRO A C 1
ATOM 704 O O . PRO A 1 130 ? 10.298 32.739 -21.312 1.00 60.12 369 PRO A O 1
ATOM 708 N N . ALA A 1 131 ? 11.591 33.090 -23.119 1.00 58.83 370 ALA A N 1
ATOM 709 C CA . ALA A 1 131 ? 12.813 33.023 -22.359 1.00 52.47 370 ALA A CA 1
ATOM 710 C C . ALA A 1 131 ? 12.996 34.250 -21.450 1.00 51.00 370 ALA A C 1
ATOM 711 O O . ALA A 1 131 ? 13.749 34.187 -20.485 1.00 55.76 370 ALA A O 1
ATOM 713 N N . ASP A 1 132 ? 12.324 35.358 -21.733 1.00 47.57 371 ASP A N 1
ATOM 714 C CA . ASP A 1 132 ? 12.593 36.578 -20.963 1.00 53.25 371 ASP A CA 1
ATOM 715 C C . ASP A 1 132 ? 11.617 36.852 -19.808 1.00 55.79 371 ASP A C 1
ATOM 716 O O . ASP A 1 132 ? 11.604 37.953 -19.245 1.00 60.12 371 ASP A O 1
ATOM 721 N N . LEU A 1 133 ? 10.803 35.850 -19.482 1.00 51.17 372 LEU A N 1
ATOM 722 C CA . LEU A 1 133 ? 9.714 35.991 -18.525 1.00 49.05 372 LEU A CA 1
ATOM 723 C C . LEU A 1 133 ? 10.061 35.392 -17.151 1.00 49.88 372 LEU A C 1
ATOM 724 O O . LEU A 1 133 ? 10.544 34.260 -17.048 1.00 55.32 372 LEU A O 1
ATOM 729 N N . ALA A 1 134 ? 9.797 36.149 -16.091 1.00 49.16 373 ALA A N 1
ATOM 730 C CA . ALA A 1 134 ? 9.997 35.658 -14.726 1.00 46.09 373 ALA A CA 1
ATOM 731 C C . ALA A 1 134 ? 8.701 35.774 -13.958 1.00 46.02 373 ALA A C 1
ATOM 732 O O . ALA A 1 134 ? 7.893 36.668 -14.220 1.00 46.94 373 ALA A O 1
ATOM 734 N N . LEU A 1 135 ? 8.515 34.885 -12.995 1.00 43.24 374 LEU A N 1
ATOM 735 C CA . LEU A 1 135 ? 7.228 34.714 -12.334 1.00 42.40 374 LEU A CA 1
ATOM 736 C C . LEU A 1 135 ? 7.317 34.704 -10.822 1.00 43.44 374 LEU A C 1
ATOM 737 O O . LEU A 1 135 ? 8.216 34.090 -10.254 1.00 43.84 374 LEU A O 1
ATOM 742 N N . VAL A 1 136 ? 6.338 35.316 -10.165 1.00 44.93 375 VAL A N 1
ATOM 743 C CA . VAL A 1 136 ? 6.246 35.302 -8.701 1.00 39.82 375 VAL A CA 1
ATOM 744 C C . VAL A 1 136 ? 4.794 35.155 -8.339 1.00 40.68 375 VAL A C 1
ATOM 745 O O . VAL A 1 136 ? 3.961 35.898 -8.907 1.00 43.04 375 VAL A O 1
ATOM 749 N N . GLY A 1 137 ? 4.473 34.246 -7.410 1.00 36.37 376 GLY A N 1
ATOM 750 C CA . GLY A 1 137 ? 3.175 34.300 -6.754 1.00 32.12 376 GLY A CA 1
ATOM 751 C C . GLY A 1 137 ? 2.742 33.059 -6.056 1.00 34.74 376 GLY A C 1
ATOM 752 O O . GLY A 1 137 ? 3.001 31.960 -6.514 1.00 38.67 376 GLY A O 1
ATOM 753 N N . GLU A 1 138 ? 2.066 33.230 -4.924 1.00 38.65 377 GLU A N 1
ATOM 754 C CA . GLU A 1 138 ? 1.345 32.126 -4.307 1.00 40.56 377 GLU A CA 1
ATOM 755 C C . GLU A 1 138 ? 0.077 31.833 -5.109 1.00 41.68 377 GLU A C 1
ATOM 756 O O . GLU A 1 138 ? -0.549 32.750 -5.679 1.00 38.89 377 GLU A O 1
ATOM 762 N N . VAL A 1 139 ? -0.307 30.562 -5.140 1.00 41.12 378 VAL A N 1
ATOM 763 C CA . VAL A 1 139 ? -1.508 30.142 -5.860 1.00 38.52 378 VAL A CA 1
ATOM 764 C C . VAL A 1 139 ? -2.496 29.555 -4.875 1.00 39.77 378 VAL A C 1
ATOM 765 O O . VAL A 1 139 ? -2.190 28.562 -4.222 1.00 43.28 378 VAL A O 1
ATOM 769 N N . GLY A 1 140 ? -3.683 30.146 -4.779 1.00 36.14 379 GLY A N 1
ATOM 770 C CA . GLY A 1 140 ? -4.700 29.579 -3.920 1.00 37.94 379 GLY A CA 1
ATOM 771 C C . GLY A 1 140 ? -5.539 28.477 -4.562 1.00 40.56 379 GLY A C 1
ATOM 772 O O . GLY A 1 140 ? -5.451 28.241 -5.764 1.00 40.10 379 GLY A O 1
ATOM 773 N N . LEU A 1 141 ? -6.372 27.826 -3.742 1.00 42.01 380 LEU A N 1
ATOM 774 C CA . LEU A 1 141 ? -7.287 26.808 -4.208 1.00 42.20 380 LEU A CA 1
ATOM 775 C C . LEU A 1 141 ? -8.359 27.281 -5.181 1.00 42.15 380 LEU A C 1
ATOM 776 O O . LEU A 1 141 ? -8.892 26.481 -5.917 1.00 44.48 380 LEU A O 1
ATOM 781 N N . ALA A 1 142 ? -8.674 28.569 -5.198 1.00 42.37 381 ALA A N 1
ATOM 782 C CA . ALA A 1 142 ? -9.589 29.104 -6.208 1.00 38.34 381 ALA A CA 1
ATOM 783 C C . ALA A 1 142 ? -8.873 29.409 -7.512 1.00 41.79 381 ALA A C 1
ATOM 784 O O . ALA A 1 142 ? -9.513 29.829 -8.455 1.00 47.20 381 ALA A O 1
ATOM 786 N N . GLY A 1 143 ? -7.547 29.275 -7.570 1.00 39.18 382 GLY A N 1
ATOM 787 C CA . GLY A 1 143 ? -6.845 29.570 -8.811 1.00 35.93 382 GLY A CA 1
ATOM 788 C C . GLY A 1 143 ? -6.359 31.006 -8.879 1.00 39.86 382 GLY A C 1
ATOM 789 O O . GLY A 1 143 ? -5.947 31.498 -9.950 1.00 41.37 382 GLY A O 1
ATOM 790 N N . GLU A 1 144 ? -6.393 31.680 -7.734 1.00 36.50 383 GLU A N 1
ATOM 791 C CA . GLU A 1 144 ? -6.052 33.090 -7.665 1.00 34.83 383 GLU A CA 1
ATOM 792 C C . GLU A 1 144 ? -4.583 33.195 -7.355 1.00 38.24 383 GLU A C 1
ATOM 793 O O . GLU A 1 144 ? -3.980 32.244 -6.853 1.00 40.12 383 GLU A O 1
ATOM 799 N N . VAL A 1 145 ? -4.021 34.367 -7.609 1.00 39.80 384 VAL A N 1
ATOM 800 C CA . VAL A 1 145 ? -2.628 34.619 -7.325 1.00 40.34 384 VAL A CA 1
ATOM 801 C C . VAL A 1 145 ? -2.501 35.559 -6.142 1.00 40.12 384 VAL A C 1
ATOM 802 O O . VAL A 1 145 ? -3.100 36.584 -6.153 1.00 40.38 384 VAL A O 1
ATOM 806 N N . ARG A 1 146 ? -1.713 35.201 -5.134 1.00 42.30 385 ARG A N 1
ATOM 807 C CA . ARG A 1 146 ? -1.682 35.916 -3.847 1.00 42.54 385 ARG A CA 1
ATOM 808 C C . ARG A 1 146 ? -0.333 36.563 -3.500 1.00 45.97 385 ARG A C 1
ATOM 809 O O . ARG A 1 146 ? 0.735 36.031 -3.814 1.00 49.84 385 ARG A O 1
ATOM 817 N N . ARG A 1 147 ? -0.395 37.720 -2.851 1.00 50.90 386 ARG A N 1
ATOM 818 C CA . ARG A 1 147 ? 0.769 38.467 -2.387 1.00 47.90 386 ARG A CA 1
ATOM 819 C C . ARG A 1 147 ? 1.796 37.565 -1.704 1.00 45.63 386 ARG A C 1
ATOM 820 O O . ARG A 1 147 ? 1.439 36.596 -1.025 1.00 43.50 386 ARG A O 1
ATOM 828 N N . VAL A 1 148 ? 3.070 37.909 -1.827 1.00 41.22 387 VAL A N 1
ATOM 829 C CA . VAL A 1 148 ? 4.108 37.190 -1.083 1.00 41.18 387 VAL A CA 1
ATOM 830 C C . VAL A 1 148 ? 5.127 38.169 -0.518 1.00 38.95 387 VAL A C 1
ATOM 831 O O . VAL A 1 148 ? 5.261 39.290 -0.997 1.00 38.48 387 VAL A O 1
ATOM 835 N N . ALA A 1 149 ? 5.873 37.720 0.483 1.00 40.01 388 ALA A N 1
ATOM 836 C CA . ALA A 1 149 ? 6.958 38.514 1.053 1.00 40.15 388 ALA A CA 1
ATOM 837 C C . ALA A 1 149 ? 7.990 38.906 -0.030 1.00 46.45 388 ALA A C 1
ATOM 838 O O . ALA A 1 149 ? 8.304 38.102 -0.943 1.00 48.95 388 ALA A O 1
ATOM 840 N N . GLY A 1 150 ? 8.487 40.145 0.058 1.00 44.77 389 GLY A N 1
ATOM 841 C CA . GLY A 1 150 ? 9.729 40.537 -0.598 1.00 39.16 389 GLY A CA 1
ATOM 842 C C . GLY A 1 150 ? 9.622 40.814 -2.067 1.00 45.79 389 GLY A C 1
ATOM 843 O O . GLY A 1 150 ? 10.623 40.698 -2.797 1.00 46.60 389 GLY A O 1
ATOM 844 N N . LEU A 1 151 ? 8.430 41.228 -2.510 1.00 47.79 390 LEU A N 1
ATOM 845 C CA . LEU A 1 151 ? 8.206 41.480 -3.934 1.00 45.10 390 LEU A CA 1
ATOM 846 C C . LEU A 1 151 ? 9.271 42.335 -4.581 1.00 46.51 390 LEU A C 1
ATOM 847 O O . LEU A 1 151 ? 9.739 42.009 -5.667 1.00 48.56 390 LEU A O 1
ATOM 852 N N . GLU A 1 152 ? 9.648 43.433 -3.926 1.00 53.15 391 GLU A N 1
ATOM 853 C CA . GLU A 1 152 ? 10.567 44.377 -4.561 1.00 50.74 391 GLU A CA 1
ATOM 854 C C . GLU A 1 152 ? 11.940 43.766 -4.738 1.00 49.67 391 GLU A C 1
ATOM 855 O O . GLU A 1 152 ? 12.530 43.947 -5.812 1.00 47.31 391 GLU A O 1
ATOM 861 N N . ARG A 1 153 ? 12.438 43.030 -3.723 1.00 42.58 392 ARG A N 1
ATOM 862 C CA . ARG A 1 153 ? 13.720 42.326 -3.866 1.00 46.23 392 ARG A CA 1
ATOM 863 C C . ARG A 1 153 ? 13.698 41.304 -5.009 1.00 50.56 392 ARG A C 1
ATOM 864 O O . ARG A 1 153 ? 14.650 41.217 -5.789 1.00 50.01 392 ARG A O 1
ATOM 872 N N . ARG A 1 154 ? 12.612 40.528 -5.082 1.00 50.67 393 ARG A N 1
ATOM 873 C CA . ARG A 1 154 ? 12.423 39.570 -6.151 1.00 46.70 393 ARG A CA 1
ATOM 874 C C . ARG A 1 154 ? 12.494 40.264 -7.513 1.00 48.01 393 ARG A C 1
ATOM 875 O O . ARG A 1 154 ? 13.223 39.817 -8.413 1.00 48.83 393 ARG A O 1
ATOM 883 N N . LEU A 1 155 ? 11.766 41.364 -7.667 1.00 48.33 394 LEU A N 1
ATOM 884 C CA . LEU A 1 155 ? 11.726 42.064 -8.965 1.00 49.79 394 LEU A CA 1
ATOM 885 C C . LEU A 1 155 ? 13.077 42.649 -9.373 1.00 53.87 394 LEU A C 1
ATOM 886 O O . LEU A 1 155 ? 13.509 42.475 -10.526 1.00 51.04 394 LEU A O 1
ATOM 891 N N . ARG A 1 156 ? 13.743 43.313 -8.419 1.00 55.64 395 ARG A N 1
ATOM 892 C CA . ARG A 1 156 ? 15.108 43.811 -8.615 1.00 55.76 395 ARG A CA 1
ATOM 893 C C . ARG A 1 156 ? 16.077 42.698 -9.065 1.00 51.55 395 ARG A C 1
ATOM 894 O O . ARG A 1 156 ? 16.879 42.892 -9.988 1.00 52.19 395 ARG A O 1
ATOM 902 N N . GLU A 1 157 ? 15.981 41.529 -8.454 1.00 42.36 396 GLU A N 1
ATOM 903 C CA . GLU A 1 157 ? 16.876 40.462 -8.826 1.00 46.04 396 GLU A CA 1
ATOM 904 C C . GLU A 1 157 ? 16.563 39.961 -10.242 1.00 52.06 396 GLU A C 1
ATOM 905 O O . GLU A 1 157 ? 17.466 39.637 -11.001 1.00 53.17 396 GLU A O 1
ATOM 911 N N . GLY A 1 158 ? 15.280 39.931 -10.608 1.00 53.31 397 GLY A N 1
ATOM 912 C CA . GLY A 1 158 ? 14.890 39.628 -11.961 1.00 46.46 397 GLY A CA 1
ATOM 913 C C . GLY A 1 158 ? 15.442 40.637 -12.948 1.00 53.52 397 GLY A C 1
ATOM 914 O O . GLY A 1 158 ? 15.924 40.253 -14.014 1.00 52.72 397 GLY A O 1
ATOM 915 N N . GLU A 1 159 ? 15.350 41.930 -12.622 1.00 55.39 398 GLU A N 1
ATOM 916 C CA . GLU A 1 159 ? 15.873 42.946 -13.518 1.00 59.58 398 GLU A CA 1
ATOM 917 C C . GLU A 1 159 ? 17.346 42.697 -13.713 1.00 61.18 398 GLU A C 1
ATOM 918 O O . GLU A 1 159 ? 17.801 42.489 -14.839 1.00 62.88 398 GLU A O 1
ATOM 924 N N . ARG A 1 160 ? 18.068 42.674 -12.600 1.00 59.53 399 ARG A N 1
ATOM 925 C CA . ARG A 1 160 ? 19.494 42.419 -12.578 1.00 53.94 399 ARG A CA 1
ATOM 926 C C . ARG A 1 160 ? 19.903 41.161 -13.345 1.00 54.70 399 ARG A C 1
ATOM 927 O O . ARG A 1 160 ? 20.890 41.166 -14.044 1.00 61.09 399 ARG A O 1
ATOM 935 N N . ALA A 1 161 ? 19.146 40.080 -13.223 1.00 54.52 400 ALA A N 1
ATOM 936 C CA . ALA A 1 161 ? 19.459 38.845 -13.937 1.00 48.71 400 ALA A CA 1
ATOM 937 C C . ALA A 1 161 ? 19.136 38.923 -15.440 1.00 52.28 400 ALA A C 1
ATOM 938 O O . ALA A 1 161 ? 19.341 37.957 -16.156 1.00 53.38 400 ALA A O 1
ATOM 940 N N . GLY A 1 162 ? 18.597 40.048 -15.910 1.00 52.92 401 GLY A N 1
ATOM 941 C CA . GLY A 1 162 ? 18.325 40.223 -17.326 1.00 52.43 401 GLY A CA 1
ATOM 942 C C . GLY A 1 162 ? 16.957 39.869 -17.872 1.00 56.11 401 GLY A C 1
ATOM 943 O O . GLY A 1 162 ? 16.808 39.727 -19.064 1.00 61.11 401 GLY A O 1
ATOM 944 N N . PHE A 1 163 ? 15.942 39.731 -17.030 1.00 57.79 402 PHE A N 1
ATOM 945 C CA . PHE A 1 163 ? 14.611 39.395 -17.550 1.00 54.16 402 PHE A CA 1
ATOM 946 C C . PHE A 1 163 ? 13.869 40.646 -17.989 1.00 55.70 402 PHE A C 1
ATOM 947 O O . PHE A 1 163 ? 14.059 41.728 -17.435 1.00 54.62 402 PHE A O 1
ATOM 955 N N . GLY A 1 164 ? 13.043 40.494 -19.013 1.00 56.93 403 GLY A N 1
ATOM 956 C CA . GLY A 1 164 ? 12.400 41.650 -19.616 1.00 63.17 403 GLY A CA 1
ATOM 957 C C . GLY A 1 164 ? 10.956 41.831 -19.176 1.00 70.49 403 GLY A C 1
ATOM 958 O O . GLY A 1 164 ? 10.479 42.975 -19.078 1.00 64.50 403 GLY A O 1
ATOM 959 N N . ARG A 1 165 ? 10.277 40.707 -18.902 1.00 66.07 404 ARG A N 1
ATOM 960 C CA . ARG A 1 165 ? 8.863 40.697 -18.569 1.00 63.17 404 ARG A CA 1
ATOM 961 C C . ARG A 1 165 ? 8.548 39.908 -17.304 1.00 62.14 404 ARG A C 1
ATOM 962 O O . ARG A 1 165 ? 9.134 38.846 -17.054 1.00 59.94 404 ARG A O 1
ATOM 970 N N . PHE A 1 166 ? 7.599 40.432 -16.527 1.00 53.01 405 PHE A N 1
ATOM 971 C CA . PHE A 1 166 ? 7.273 39.883 -15.211 1.00 52.73 405 PHE A CA 1
ATOM 972 C C . PHE A 1 166 ? 5.792 39.617 -14.956 1.00 50.94 405 PHE A C 1
ATOM 973 O O . PHE A 1 166 ? 4.927 40.427 -15.325 1.00 53.51 405 PHE A O 1
ATOM 981 N N . LEU A 1 167 ? 5.508 38.464 -14.344 1.00 43.92 406 LEU A N 1
ATOM 982 C CA . LEU A 1 167 ? 4.205 38.176 -13.800 1.00 38.43 406 LEU A CA 1
ATOM 983 C C . LEU A 1 167 ? 4.326 38.033 -12.304 1.00 39.48 406 LEU A C 1
ATOM 984 O O . LEU A 1 167 ? 5.071 37.190 -11.831 1.00 45.09 406 LEU A O 1
ATOM 989 N N . HIS A 1 168 ? 3.610 38.883 -11.565 1.00 40.36 407 HIS A N 1
ATOM 990 C CA . HIS A 1 168 ? 3.613 38.879 -10.092 1.00 43.41 407 HIS A CA 1
ATOM 991 C C . HIS A 1 168 ? 2.272 39.351 -9.542 1.00 43.76 407 HIS A C 1
ATOM 992 O O . HIS A 1 168 ? 1.443 39.880 -10.299 1.00 44.33 407 HIS A O 1
ATOM 999 N N . PRO A 1 169 ? 2.032 39.180 -8.218 1.00 46.11 408 PRO A N 1
ATOM 1000 C CA . PRO A 1 169 ? 0.730 39.573 -7.631 1.00 45.07 408 PRO A CA 1
ATOM 1001 C C . PRO A 1 169 ? 0.333 41.037 -7.833 1.00 43.85 408 PRO A C 1
ATOM 1002 O O . PRO A 1 169 ? -0.833 41.370 -7.723 1.00 50.76 408 PRO A O 1
ATOM 1006 N N . GLY A 1 170 ? 1.283 41.904 -8.142 1.00 46.12 409 GLY A N 1
ATOM 1007 C CA . GLY A 1 170 ? 0.954 43.287 -8.519 1.00 47.02 409 GLY A CA 1
ATOM 1008 C C . GLY A 1 170 ? 0.287 43.483 -9.881 1.00 51.66 409 GLY A C 1
ATOM 1009 O O . GLY A 1 170 ? -0.347 44.503 -10.105 1.00 59.21 409 GLY A O 1
ATOM 1010 N N . ASN A 1 171 ? 0.441 42.536 -10.806 1.00 46.45 410 ASN A N 1
ATOM 1011 C CA . ASN A 1 171 ? -0.114 42.703 -12.132 1.00 43.63 410 ASN A CA 1
ATOM 1012 C C . ASN A 1 171 ? -0.837 41.447 -12.623 1.00 48.41 410 ASN A C 1
ATOM 1013 O O . ASN A 1 171 ? -1.187 41.334 -13.810 1.00 47.60 410 ASN A O 1
ATOM 1018 N N . LEU A 1 172 ? -1.048 40.493 -11.718 1.00 46.35 411 LEU A N 1
ATOM 1019 C CA . LEU A 1 172 ? -1.787 39.300 -12.086 1.00 46.38 411 LEU A CA 1
ATOM 1020 C C . LEU A 1 172 ? -2.649 38.877 -10.915 1.00 46.65 411 LEU A C 1
ATOM 1021 O O . LEU A 1 172 ? -2.180 38.872 -9.795 1.00 50.05 411 LEU A O 1
ATOM 1026 N N . LYS A 1 173 ? -3.900 38.522 -11.182 1.00 49.27 412 LYS A N 1
ATOM 1027 C CA . LYS A 1 173 ? -4.861 38.145 -10.131 1.00 51.96 412 LYS A CA 1
ATOM 1028 C C . LYS A 1 173 ? -5.210 36.657 -10.172 1.00 48.28 412 LYS A C 1
ATOM 1029 O O . LYS A 1 173 ? -5.502 36.048 -9.139 1.00 46.08 412 LYS A O 1
ATOM 1035 N N . ARG A 1 174 ? -5.242 36.088 -11.376 1.00 46.50 413 ARG A N 1
ATOM 1036 C CA . ARG A 1 174 ? -5.620 34.679 -11.543 1.00 45.81 413 ARG A CA 1
ATOM 1037 C C . ARG A 1 174 ? -4.652 33.916 -12.446 1.00 44.00 413 ARG A C 1
ATOM 1038 O O . ARG A 1 174 ? -4.033 34.479 -13.339 1.00 39.49 413 ARG A O 1
ATOM 1046 N N . LEU A 1 175 ? -4.527 32.620 -12.198 1.00 45.72 414 LEU A N 1
ATOM 1047 C CA . LEU A 1 175 ? -3.822 31.741 -13.096 1.00 46.23 414 LEU A CA 1
ATOM 1048 C C . LEU A 1 175 ? -4.323 31.851 -14.530 1.00 49.77 414 LEU A C 1
ATOM 1049 O O . LEU A 1 175 ? -3.515 32.032 -15.426 1.00 51.44 414 LEU A O 1
ATOM 1054 N N . GLN A 1 176 ? -5.638 31.761 -14.751 1.00 52.64 415 GLN A N 1
ATOM 1055 C CA . GLN A 1 176 ? -6.197 31.93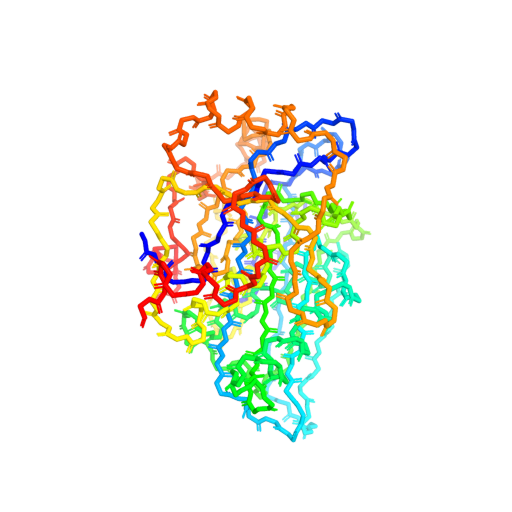3 -16.107 1.00 58.22 415 GLN A CA 1
ATOM 1056 C C . GLN A 1 176 ? -5.575 33.058 -16.955 1.00 54.90 415 GLN A C 1
ATOM 1057 O O . GLN A 1 176 ? -5.251 32.836 -18.118 1.00 57.65 415 GLN A O 1
ATOM 1063 N N . GLU A 1 177 ? -5.402 34.253 -16.386 1.00 49.41 416 GLU A N 1
ATOM 1064 C CA . GLU A 1 177 ? -4.852 35.364 -17.160 1.00 52.91 416 GLU A CA 1
ATOM 1065 C C . GLU A 1 177 ? -3.476 34.993 -17.676 1.00 60.01 416 GLU A C 1
ATOM 1066 O O . GLU A 1 177 ? -3.174 35.250 -18.855 1.00 61.84 416 GLU A O 1
ATOM 1072 N N . ALA A 1 178 ? -2.641 34.403 -16.795 1.00 55.66 417 ALA A N 1
ATOM 1073 C CA . ALA A 1 178 ? -1.269 33.996 -17.171 1.00 47.62 417 ALA A CA 1
ATOM 1074 C C . ALA A 1 178 ? -1.259 32.971 -18.286 1.00 46.08 417 ALA A C 1
ATOM 1075 O O . ALA A 1 178 ? -0.469 33.073 -19.225 1.00 50.14 417 ALA A O 1
ATOM 1077 N N . VAL A 1 179 ? -2.136 31.987 -18.171 1.00 45.26 418 VAL A N 1
ATOM 1078 C CA . VAL A 1 179 ? -2.315 30.973 -19.199 1.00 50.73 418 VAL A CA 1
ATOM 1079 C C . VAL A 1 179 ? -2.801 31.581 -20.513 1.00 56.63 418 VAL A C 1
ATOM 1080 O O . VAL A 1 179 ? -2.318 31.204 -21.575 1.00 60.72 418 VAL A O 1
ATOM 1084 N N . GLU A 1 180 ? -3.732 32.524 -20.449 1.00 56.37 419 GLU A N 1
ATOM 1085 C CA . GLU A 1 180 ? -4.195 33.137 -21.675 1.00 62.72 419 GLU A CA 1
ATOM 1086 C C . GLU A 1 180 ? -3.114 33.976 -22.324 1.00 56.30 419 GLU A C 1
ATOM 1087 O O . GLU A 1 180 ? -2.921 33.907 -23.527 1.00 63.22 419 GLU A O 1
ATOM 1093 N N . ALA A 1 181 ? -2.376 34.730 -21.523 1.00 55.37 420 ALA A N 1
ATOM 1094 C CA . ALA A 1 181 ? -1.376 35.647 -22.050 1.00 50.74 420 ALA A CA 1
ATOM 1095 C C . ALA A 1 181 ? -0.150 34.935 -22.666 1.00 56.53 420 ALA A C 1
ATOM 1096 O O . ALA A 1 181 ? 0.526 35.488 -23.540 1.00 59.41 420 ALA A O 1
ATOM 1098 N N . TYR A 1 182 ? 0.129 33.703 -22.250 1.00 56.72 421 TYR A N 1
ATOM 1099 C CA . TYR A 1 182 ? 1.394 33.086 -22.646 1.00 53.10 421 TYR A CA 1
ATOM 1100 C C . TYR A 1 182 ? 1.311 31.670 -23.136 1.00 51.09 421 TYR A C 1
ATOM 1101 O O . TYR A 1 182 ? 2.190 31.234 -23.855 1.00 56.11 421 TYR A O 1
ATOM 1110 N N . LEU A 1 183 ? 0.292 30.935 -22.731 1.00 50.16 422 LEU A N 1
ATOM 1111 C CA . LEU A 1 183 ? 0.156 29.565 -23.192 1.00 53.15 422 LEU A CA 1
ATOM 1112 C C . LEU A 1 183 ? -1.052 29.415 -24.097 1.00 64.14 422 LEU A C 1
ATOM 1113 O O . LEU A 1 183 ? -1.733 28.388 -24.058 1.00 61.16 422 LEU A O 1
ATOM 1118 N N . ALA A 1 184 ? -1.293 30.490 -24.876 1.00 74.82 423 ALA A N 1
ATOM 1119 C CA . ALA A 1 184 ? -2.158 30.526 -26.044 1.00 70.86 423 ALA A CA 1
ATOM 1120 C C . ALA A 1 184 ? -3.462 29.826 -25.748 1.00 66.53 423 ALA A C 1
ATOM 1121 O O . ALA A 1 184 ? -3.718 28.784 -26.342 1.00 72.80 423 ALA A O 1
ATOM 1123 N N . LYS B 1 28 ? 41.442 2.385 -4.527 1.00 110.93 267 LYS B N 1
ATOM 1124 C CA . LYS B 1 28 ? 40.138 1.807 -4.970 1.00 108.06 267 LYS B CA 1
ATOM 1125 C C . LYS B 1 28 ? 40.313 1.090 -6.323 1.00 108.72 267 LYS B C 1
ATOM 1126 O O . LYS B 1 28 ? 40.329 1.724 -7.411 1.00 95.43 267 LYS B O 1
ATOM 1132 N N . GLU B 1 29 ? 40.479 -0.236 -6.236 1.00 107.87 268 GLU B N 1
ATOM 1133 C CA . GLU B 1 29 ? 40.605 -1.088 -7.434 1.00 108.84 268 GLU B CA 1
ATOM 1134 C C . GLU B 1 29 ? 39.380 -1.980 -7.724 1.00 104.80 268 GLU B C 1
ATOM 1135 O O . GLU B 1 29 ? 39.134 -2.978 -7.052 1.00 110.75 268 GLU B O 1
ATOM 1141 N N . ARG B 1 30 ? 38.641 -1.590 -8.757 1.00 94.85 269 ARG B N 1
ATOM 1142 C CA . ARG B 1 30 ? 37.235 -1.922 -8.927 1.00 81.47 269 ARG B CA 1
ATOM 1143 C C . ARG B 1 30 ? 36.995 -2.836 -10.129 1.00 88.76 269 ARG B C 1
ATOM 1144 O O . ARG B 1 30 ? 37.921 -3.095 -10.919 1.00 81.04 269 ARG B O 1
ATOM 1152 N N . PRO B 1 31 ? 35.741 -3.306 -10.289 1.00 83.10 270 PRO B N 1
ATOM 1153 C CA . PRO B 1 31 ? 35.412 -4.316 -11.292 1.00 81.46 270 PRO B CA 1
ATOM 1154 C C . PRO B 1 31 ? 35.647 -3.797 -12.721 1.00 81.53 270 PRO B C 1
ATOM 1155 O O . PRO B 1 31 ? 35.210 -2.702 -13.060 1.00 83.80 270 PRO B O 1
ATOM 1159 N N . LEU B 1 32 ? 36.325 -4.580 -13.550 1.00 81.08 271 LEU B N 1
ATOM 1160 C CA . LEU B 1 32 ? 36.695 -4.109 -14.878 1.00 71.02 271 LEU B CA 1
ATOM 1161 C C . LEU B 1 32 ? 35.687 -4.543 -15.940 1.00 66.99 271 LEU B C 1
ATOM 1162 O O . LEU B 1 32 ? 35.290 -5.707 -15.991 1.00 67.50 271 LEU B O 1
ATOM 1167 N N . GLY B 1 33 ? 35.239 -3.591 -16.756 1.00 63.89 272 GLY B N 1
ATOM 1168 C CA . GLY B 1 33 ? 34.268 -3.875 -17.807 1.00 62.54 272 GLY B CA 1
ATOM 1169 C C . GLY B 1 33 ? 32.915 -4.471 -17.408 1.00 62.64 272 GLY B C 1
ATOM 1170 O O . GLY B 1 33 ? 32.229 -5.102 -18.234 1.00 64.20 272 GLY B O 1
ATOM 1171 N N . VAL B 1 34 ? 32.512 -4.296 -16.154 1.00 60.84 273 VAL B N 1
ATOM 1172 C CA . VAL B 1 34 ? 31.127 -4.605 -15.805 1.00 58.56 273 VAL B CA 1
ATOM 1173 C C . VAL B 1 34 ? 30.282 -3.355 -16.103 1.00 55.28 273 VAL B C 1
ATOM 1174 O O . VAL B 1 34 ? 30.632 -2.257 -15.667 1.00 55.45 273 VAL B O 1
ATOM 1178 N N . PRO B 1 35 ? 29.211 -3.508 -16.910 1.00 50.94 274 PRO B N 1
ATOM 1179 C CA . PRO B 1 35 ? 28.343 -2.363 -17.188 1.00 46.25 274 PRO B CA 1
ATOM 1180 C C . PRO B 1 35 ? 27.707 -1.882 -15.873 1.00 46.86 274 PRO B C 1
ATOM 1181 O O . PRO B 1 35 ? 27.647 -2.641 -14.898 1.00 45.55 274 PRO B O 1
ATOM 1185 N N . GLY B 1 36 ? 27.229 -0.642 -15.847 1.00 43.14 275 GLY B N 1
ATOM 1186 C CA . GLY B 1 36 ? 26.566 -0.134 -14.665 1.00 39.64 275 GLY B CA 1
ATOM 1187 C C . GLY B 1 36 ? 27.513 0.547 -13.687 1.00 41.16 275 GLY B C 1
ATOM 1188 O O . GLY B 1 36 ? 27.122 0.836 -12.555 1.00 45.93 275 GLY B O 1
ATOM 1189 N N . SER B 1 37 ? 28.738 0.845 -14.123 1.00 37.79 276 SER B N 1
ATOM 1190 C CA . SER B 1 37 ? 29.701 1.522 -13.285 1.00 38.14 276 SER B CA 1
ATOM 1191 C C . SER B 1 37 ? 30.137 2.867 -13.897 1.00 37.68 276 SER B C 1
ATOM 1192 O O . SER B 1 37 ? 30.396 2.961 -15.073 1.00 41.91 276 SER B O 1
ATOM 1195 N N . ALA B 1 38 ? 30.180 3.920 -13.091 1.00 40.81 277 ALA B N 1
ATO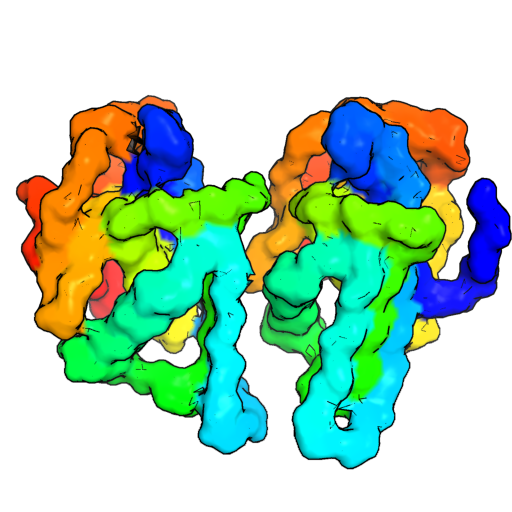M 1196 C CA . ALA B 1 38 ? 30.462 5.285 -13.569 1.00 38.06 277 ALA B CA 1
ATOM 1197 C C . ALA B 1 38 ? 31.148 6.096 -12.488 1.00 38.66 277 ALA B C 1
ATOM 1198 O O . ALA B 1 38 ? 30.649 6.165 -11.353 1.00 43.59 277 ALA B O 1
ATOM 1200 N N . VAL B 1 39 ? 32.272 6.718 -12.825 1.00 35.47 278 VAL B N 1
ATOM 1201 C CA . VAL B 1 39 ? 32.977 7.4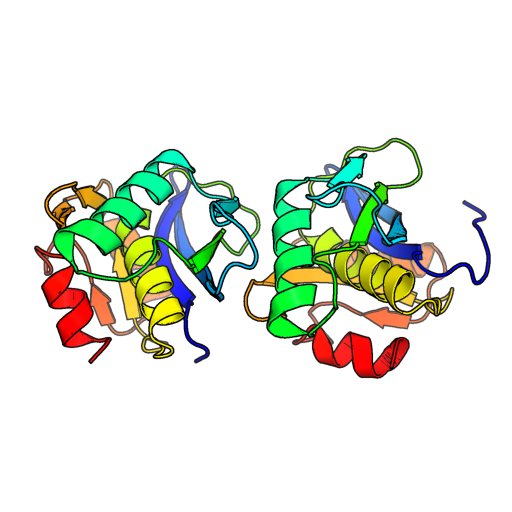96 -11.834 1.00 35.38 278 VAL B CA 1
ATOM 1202 C C . VAL B 1 39 ? 32.537 8.944 -11.788 1.00 37.20 278 VAL B C 1
ATOM 1203 O O . VAL B 1 39 ? 32.572 9.642 -12.814 1.00 40.42 278 VAL B O 1
ATOM 1207 N N . ALA B 1 40 ? 32.158 9.417 -10.599 1.00 39.44 279 ALA B N 1
ATOM 1208 C CA . ALA B 1 40 ? 31.767 10.832 -10.433 1.00 36.55 279 ALA B CA 1
ATOM 1209 C C . ALA B 1 40 ? 32.850 11.615 -9.715 1.00 37.22 279 ALA B C 1
ATOM 1210 O O . ALA B 1 40 ? 33.470 11.116 -8.779 1.00 40.19 279 ALA B O 1
ATOM 1212 N N . LEU B 1 41 ? 33.099 12.843 -10.148 1.00 37.23 280 LEU B N 1
ATOM 1213 C CA . LEU B 1 41 ? 33.981 13.722 -9.368 1.00 39.01 280 LEU B CA 1
ATOM 1214 C C . LEU B 1 41 ? 33.099 14.543 -8.431 1.00 40.77 280 LEU B C 1
ATOM 1215 O O . LEU B 1 41 ? 32.540 15.557 -8.827 1.00 42.14 280 LEU B O 1
ATOM 1220 N N . ALA B 1 42 ? 32.936 14.074 -7.203 1.00 37.50 281 ALA B N 1
ATOM 1221 C CA . ALA B 1 42 ? 31.936 14.605 -6.308 1.00 37.38 281 ALA B CA 1
ATOM 1222 C C . ALA B 1 42 ? 32.510 15.621 -5.324 1.00 42.41 281 ALA B C 1
ATOM 1223 O O . ALA B 1 42 ? 33.711 15.700 -5.170 1.00 42.87 281 ALA B O 1
ATOM 1225 N N . LEU B 1 43 ? 31.635 16.400 -4.678 1.00 47.66 282 LEU B N 1
ATOM 1226 C CA . LEU B 1 43 ? 31.951 17.153 -3.471 1.00 44.18 282 LEU B CA 1
ATOM 1227 C C . LEU B 1 43 ? 31.227 16.479 -2.328 1.00 48.97 282 LEU B C 1
ATOM 1228 O O . LEU B 1 43 ? 30.014 16.500 -2.285 1.00 56.23 282 LEU B O 1
ATOM 1233 N N . ALA B 1 44 ? 31.958 15.831 -1.422 1.00 52.06 283 ALA B N 1
ATOM 1234 C CA . ALA B 1 44 ? 31.356 15.249 -0.223 1.00 55.40 283 ALA B CA 1
ATOM 1235 C C . ALA B 1 44 ? 31.720 16.166 0.936 1.00 65.89 283 ALA B C 1
ATOM 1236 O O . ALA B 1 44 ? 32.893 16.302 1.316 1.00 66.13 283 ALA B O 1
ATOM 1238 N N . GLY B 1 45 ? 30.699 16.798 1.502 1.00 73.57 284 GLY B N 1
ATOM 1239 C CA . GLY B 1 45 ? 30.926 17.931 2.365 1.00 69.60 284 GLY B CA 1
ATOM 1240 C C . GLY B 1 45 ? 31.698 18.926 1.523 1.00 68.91 284 GLY B C 1
ATOM 1241 O O . GLY B 1 45 ? 31.216 19.346 0.464 1.00 58.73 284 GLY B O 1
ATOM 1242 N N . GLU B 1 46 ? 32.909 19.246 1.983 1.00 71.11 285 GLU B N 1
ATOM 1243 C CA . GLU B 1 46 ? 33.756 20.264 1.384 1.00 75.94 285 GLU B CA 1
ATOM 1244 C C . GLU B 1 46 ? 34.876 19.682 0.481 1.00 76.10 285 GLU B C 1
ATOM 1245 O O . GLU B 1 46 ? 35.603 20.408 -0.207 1.00 72.26 285 GLU B O 1
ATOM 1251 N N . ARG B 1 47 ? 34.963 18.362 0.449 1.00 68.03 286 ARG B N 1
ATOM 1252 C CA . ARG B 1 47 ? 36.059 17.682 -0.182 1.00 60.20 286 ARG B CA 1
ATOM 1253 C C . ARG B 1 47 ? 35.736 17.062 -1.555 1.00 56.59 286 ARG B C 1
ATOM 1254 O O . ARG B 1 47 ? 34.760 16.340 -1.684 1.00 56.84 286 ARG B O 1
ATOM 1262 N N . ALA B 1 48 ? 36.593 17.316 -2.550 1.00 51.56 287 ALA B N 1
ATOM 1263 C CA . ALA B 1 48 ? 36.546 16.667 -3.852 1.00 47.17 287 ALA B CA 1
ATOM 1264 C C . ALA B 1 48 ? 37.005 15.194 -3.813 1.00 53.14 287 ALA B C 1
ATOM 1265 O O . ALA B 1 48 ? 38.132 14.904 -3.402 1.00 52.72 287 ALA B O 1
ATOM 1267 N N . LEU B 1 49 ? 36.119 14.274 -4.223 1.00 50.02 288 LEU B N 1
ATOM 1268 C CA . LEU B 1 49 ? 36.428 12.852 -4.223 1.00 50.05 288 LEU B CA 1
ATOM 1269 C C . LEU B 1 49 ? 35.936 12.230 -5.494 1.00 51.55 288 LEU B C 1
ATOM 1270 O O . LEU B 1 49 ? 34.888 12.619 -6.008 1.00 53.00 288 LEU B O 1
ATOM 1275 N N . ALA B 1 50 ? 36.697 11.264 -6.015 1.00 47.55 289 ALA B N 1
ATOM 1276 C CA . ALA B 1 50 ? 36.234 10.520 -7.166 1.00 45.41 289 ALA B CA 1
ATOM 1277 C C . ALA B 1 50 ? 35.546 9.292 -6.579 1.00 43.29 289 ALA B C 1
ATOM 1278 O O . ALA B 1 50 ? 36.117 8.614 -5.748 1.00 39.34 289 ALA B O 1
ATOM 1280 N N . LEU B 1 51 ? 34.301 9.045 -6.973 1.00 41.55 290 LEU B N 1
ATOM 1281 C CA . LEU B 1 51 ? 33.509 7.964 -6.396 1.00 40.40 290 LEU B CA 1
ATOM 1282 C C . LEU B 1 51 ? 32.845 7.147 -7.484 1.00 41.52 290 LEU B C 1
ATOM 1283 O O . LEU B 1 51 ? 32.542 7.664 -8.584 1.00 39.72 290 LEU B O 1
ATOM 1288 N N . GLU B 1 52 ? 32.596 5.878 -7.155 1.00 38.65 291 GLU B N 1
ATOM 1289 C CA . GLU B 1 52 ? 31.991 4.974 -8.083 1.00 37.79 291 GLU B CA 1
ATOM 1290 C C . GLU B 1 52 ? 30.500 4.849 -7.846 1.00 37.32 291 GLU B C 1
ATOM 1291 O O . GLU B 1 52 ? 30.083 4.349 -6.814 1.00 32.27 291 GLU B O 1
ATOM 1297 N N . VAL B 1 53 ? 29.718 5.295 -8.837 1.00 38.22 292 VAL B N 1
ATOM 1298 C CA . VAL B 1 53 ? 28.282 5.063 -8.886 1.00 37.44 292 VAL B CA 1
ATOM 1299 C C . VAL B 1 53 ? 28.015 3.761 -9.647 1.00 39.01 292 VAL B C 1
ATOM 1300 O O . VAL B 1 53 ? 28.461 3.587 -10.786 1.00 40.72 292 VAL B O 1
ATOM 1304 N N . GLN B 1 54 ? 27.281 2.855 -9.015 1.00 37.72 293 GLN B N 1
ATOM 1305 C CA . GLN B 1 54 ? 26.958 1.522 -9.593 1.00 38.14 293 GLN B CA 1
ATOM 1306 C C . GLN B 1 54 ? 25.461 1.396 -9.788 1.00 36.29 293 GLN B C 1
ATOM 1307 O O . GLN B 1 54 ? 24.687 1.939 -9.001 1.00 36.09 293 GLN B O 1
ATOM 1313 N N . ALA B 1 55 ? 25.047 0.699 -10.845 1.00 36.33 294 ALA B N 1
ATOM 1314 C CA . ALA B 1 55 ? 23.629 0.501 -11.125 1.00 35.90 294 ALA B CA 1
ATOM 1315 C C . ALA B 1 55 ? 23.471 -0.879 -11.676 1.00 40.59 294 ALA B C 1
ATOM 1316 O O . ALA B 1 55 ? 24.380 -1.394 -12.307 1.00 39.28 294 ALA B O 1
ATOM 1318 N N . LEU B 1 56 ? 22.316 -1.478 -11.400 1.00 42.63 295 LEU B N 1
ATOM 1319 C CA . LEU B 1 56 ? 21.999 -2.800 -11.838 1.00 41.06 295 LEU B CA 1
ATOM 1320 C C . LEU B 1 56 ? 20.538 -2.725 -12.251 1.00 44.77 295 LEU B C 1
ATOM 1321 O O . LEU B 1 56 ? 19.707 -2.166 -11.512 1.00 48.01 295 LEU B O 1
ATOM 1326 N N . ALA B 1 57 ? 20.242 -3.272 -13.427 1.00 44.13 296 ALA B N 1
ATOM 1327 C CA . ALA B 1 57 ? 18.910 -3.253 -14.022 1.00 48.66 296 ALA B CA 1
ATOM 1328 C C . ALA B 1 57 ? 18.515 -4.667 -14.354 1.00 52.97 296 ALA B C 1
ATOM 1329 O O . ALA B 1 57 ? 19.319 -5.439 -14.831 1.00 61.80 296 ALA B O 1
ATOM 1331 N N . ALA B 1 58 ? 17.265 -5.008 -14.105 1.00 57.73 297 ALA B N 1
ATOM 1332 C CA . ALA B 1 58 ? 16.813 -6.363 -14.312 1.00 56.89 297 ALA B CA 1
ATOM 1333 C C . ALA B 1 58 ? 15.308 -6.382 -14.552 1.00 60.90 297 ALA B C 1
ATOM 1334 O O . ALA B 1 58 ? 14.561 -5.617 -13.932 1.00 57.44 297 ALA B O 1
ATOM 1336 N N . LYS B 1 59 ? 14.881 -7.265 -15.457 1.00 66.41 298 LYS B N 1
ATOM 1337 C CA . LYS B 1 59 ? 13.474 -7.520 -15.779 1.00 66.85 298 LYS B CA 1
ATOM 1338 C C . LYS B 1 59 ? 12.735 -7.935 -14.519 1.00 70.26 298 LYS B C 1
ATOM 1339 O O . LYS B 1 59 ? 13.108 -8.910 -13.881 1.00 76.65 298 LYS B O 1
ATOM 1345 N N . THR B 1 60 ? 11.729 -7.157 -14.120 1.00 76.57 299 THR B N 1
ATOM 1346 C CA . THR B 1 60 ? 11.031 -7.373 -12.837 1.00 77.39 299 THR B CA 1
ATOM 1347 C C . THR B 1 60 ? 9.954 -8.456 -12.924 1.00 90.83 299 THR B C 1
ATOM 1348 O O . THR B 1 60 ? 9.262 -8.555 -13.955 1.00 83.24 299 THR B O 1
ATOM 1352 N N . PRO B 1 61 ? 9.821 -9.279 -11.855 1.00 100.89 300 PRO B N 1
ATOM 1353 C CA . PRO B 1 61 ? 8.659 -10.167 -11.694 1.00 103.03 300 PRO B CA 1
ATOM 1354 C C . PRO B 1 61 ? 7.405 -9.445 -11.162 1.00 103.53 300 PRO B C 1
ATOM 1355 O O . PRO B 1 61 ? 6.306 -9.736 -11.610 1.00 114.57 300 PRO B O 1
ATOM 1359 N N . PHE B 1 62 ? 7.567 -8.496 -10.247 1.00 103.79 301 PHE B N 1
ATOM 1360 C CA . PHE B 1 62 ? 6.420 -7.775 -9.659 1.00 107.63 301 PHE B CA 1
ATOM 1361 C C . PHE B 1 62 ? 5.702 -6.843 -10.667 1.00 106.22 301 PHE B C 1
ATOM 1362 O O . PHE B 1 62 ? 6.240 -6.552 -11.741 1.00 101.06 301 PHE B O 1
ATOM 1370 N N . PRO B 1 63 ? 4.466 -6.401 -10.337 1.00 115.17 302 PRO B N 1
ATOM 1371 C CA . PRO B 1 63 ? 3.705 -5.455 -11.180 1.00 108.43 302 PRO B CA 1
ATOM 1372 C C . PRO B 1 63 ? 4.334 -4.059 -11.291 1.00 107.42 302 PRO B C 1
ATOM 1373 O O . PRO B 1 63 ? 4.386 -3.485 -12.385 1.00 90.31 302 PRO B O 1
ATOM 1377 N N . ALA B 1 64 ? 4.763 -3.510 -10.153 1.00 110.30 303 ALA B N 1
ATOM 1378 C CA . ALA B 1 64 ? 5.553 -2.278 -10.121 1.00 101.88 303 ALA B CA 1
ATOM 1379 C C . ALA B 1 64 ? 7.038 -2.637 -9.907 1.00 95.30 303 ALA B C 1
ATOM 1380 O O . ALA B 1 64 ? 7.359 -3.540 -9.116 1.00 88.95 303 ALA B O 1
ATOM 1382 N N . PRO B 1 65 ? 7.945 -1.961 -10.644 1.00 94.99 304 PRO B N 1
ATOM 1383 C CA . PRO B 1 65 ? 9.372 -2.353 -10.602 1.00 88.31 304 PRO B CA 1
ATOM 1384 C C . PRO B 1 65 ? 10.052 -1.819 -9.338 1.00 81.41 304 PRO B C 1
ATOM 1385 O O . PRO B 1 65 ? 9.741 -0.701 -8.909 1.00 76.71 304 PRO B O 1
ATOM 1389 N N . ARG B 1 66 ? 10.946 -2.604 -8.738 1.00 71.35 305 ARG B N 1
ATOM 1390 C CA . ARG B 1 66 ? 11.714 -2.139 -7.577 1.00 69.15 305 ARG B CA 1
ATOM 1391 C C . ARG B 1 66 ? 12.628 -0.934 -7.923 1.00 71.27 305 ARG B C 1
ATOM 1392 O O . ARG B 1 66 ? 13.250 -0.868 -9.005 1.00 73.47 305 AR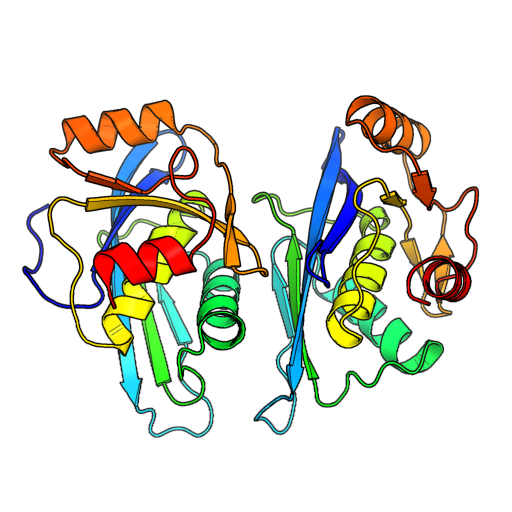G B O 1
ATOM 1400 N N . ARG B 1 67 ? 12.697 0.022 -7.010 1.00 59.30 306 ARG B N 1
ATOM 1401 C CA . ARG B 1 67 ? 13.647 1.099 -7.104 1.00 57.84 306 ARG B CA 1
ATOM 1402 C C . ARG B 1 67 ? 14.458 1.303 -5.830 1.00 57.92 306 ARG B C 1
ATOM 1403 O O . ARG B 1 67 ? 14.136 2.156 -5.025 1.00 67.38 306 ARG B O 1
ATOM 1411 N N . VAL B 1 68 ? 15.533 0.541 -5.674 1.00 57.07 307 VAL B N 1
ATOM 1412 C CA . VAL B 1 68 ? 16.414 0.690 -4.511 1.00 54.97 307 VAL B CA 1
ATOM 1413 C C . VAL B 1 68 ? 17.610 1.631 -4.726 1.00 50.84 307 VAL B C 1
ATOM 1414 O O . VAL B 1 68 ? 18.427 1.436 -5.645 1.00 47.49 307 VAL B O 1
ATOM 1418 N N . VAL B 1 69 ? 17.713 2.640 -3.867 1.00 47.07 308 VAL B N 1
ATOM 1419 C CA . VAL B 1 69 ? 18.823 3.595 -3.914 1.00 44.54 308 VAL B CA 1
ATOM 1420 C C . VAL B 1 69 ? 19.629 3.590 -2.615 1.00 45.69 308 VAL B C 1
ATOM 1421 O O . VAL B 1 69 ? 19.082 3.770 -1.553 1.00 55.89 308 VAL B O 1
ATOM 1425 N N . GLN B 1 70 ? 20.931 3.387 -2.687 1.00 47.32 309 GLN B N 1
ATOM 1426 C CA . GLN B 1 70 ? 21.742 3.425 -1.476 1.00 45.04 309 GLN B CA 1
ATOM 1427 C C . GLN B 1 70 ? 22.947 4.373 -1.598 1.00 47.51 309 GLN B C 1
ATOM 1428 O O . GLN B 1 70 ? 23.667 4.380 -2.622 1.00 43.11 309 GLN B O 1
ATOM 1434 N N . GLY B 1 71 ? 23.090 5.213 -0.568 1.00 41.31 310 GLY B N 1
ATOM 1435 C CA . GLY B 1 71 ? 24.113 6.221 -0.496 1.00 38.52 310 GLY B CA 1
ATOM 1436 C C . GLY B 1 71 ? 23.898 7.476 -1.286 1.00 44.45 310 GLY B C 1
ATOM 1437 O O . GLY B 1 71 ? 24.799 8.329 -1.319 1.00 47.69 310 GLY B O 1
ATOM 1438 N N . LEU B 1 72 ? 22.716 7.624 -1.899 1.00 42.96 311 LEU B N 1
ATOM 1439 C CA . LEU B 1 72 ? 22.411 8.789 -2.764 1.00 42.77 311 LEU B CA 1
ATOM 1440 C C . LEU B 1 72 ? 21.029 9.407 -2.451 1.00 44.82 311 LEU B C 1
ATOM 1441 O O . LEU B 1 72 ? 20.253 8.805 -1.739 1.00 43.15 311 LEU B O 1
ATOM 1446 N N . ASP B 1 73 ? 20.728 10.606 -2.962 1.00 46.97 312 ASP B N 1
ATOM 1447 C CA . ASP B 1 73 ? 19.363 11.115 -2.874 1.00 50.90 312 ASP B CA 1
ATOM 1448 C C . ASP B 1 73 ? 18.379 10.436 -3.864 1.00 55.43 312 ASP B C 1
ATOM 1449 O O . ASP B 1 73 ? 18.332 10.822 -5.071 1.00 52.02 312 ASP B O 1
ATOM 1454 N N . GLY B 1 74 ? 17.594 9.469 -3.359 1.00 52.08 313 GLY B N 1
ATOM 1455 C CA . GLY B 1 74 ? 16.484 8.793 -4.121 1.00 50.23 313 GLY B CA 1
ATOM 1456 C C . GLY B 1 74 ? 15.636 9.722 -5.008 1.00 50.37 313 GLY B C 1
ATOM 1457 O O . GLY B 1 74 ? 15.247 9.357 -6.109 1.00 56.65 313 GLY B O 1
ATOM 1458 N N . ARG B 1 75 ? 15.400 10.946 -4.564 1.00 47.49 314 ARG B N 1
ATOM 1459 C CA . ARG B 1 75 ? 14.578 11.863 -5.323 1.00 50.28 314 ARG B CA 1
ATOM 1460 C C . ARG B 1 75 ? 15.297 12.359 -6.541 1.00 52.29 314 ARG B C 1
ATOM 1461 O O . ARG B 1 75 ? 14.680 12.498 -7.624 1.00 53.75 314 ARG B O 1
ATOM 1469 N N . ARG B 1 76 ? 16.587 12.671 -6.361 1.00 49.27 315 ARG B N 1
ATOM 1470 C CA . ARG B 1 76 ? 17.421 13.140 -7.465 1.00 46.14 315 ARG B CA 1
ATOM 1471 C C . ARG B 1 76 ? 17.480 12.002 -8.508 1.00 45.82 315 ARG B C 1
ATOM 1472 O O . ARG B 1 76 ? 17.388 12.251 -9.722 1.00 44.49 315 ARG B O 1
ATOM 1480 N N . VAL B 1 77 ? 17.588 10.767 -7.997 1.00 38.74 316 VAL B N 1
ATOM 1481 C CA . VAL B 1 77 ? 17.673 9.588 -8.807 1.00 40.50 316 VAL B CA 1
ATOM 1482 C C . VAL B 1 77 ? 16.412 9.410 -9.651 1.00 46.63 316 VAL B C 1
ATOM 1483 O O . VAL B 1 77 ? 16.515 9.269 -10.889 1.00 50.75 316 VAL B O 1
ATOM 1487 N N . ASP B 1 78 ? 15.240 9.441 -9.006 1.00 47.11 317 ASP B N 1
ATOM 1488 C CA . ASP B 1 78 ? 13.943 9.471 -9.708 1.00 44.52 317 ASP B CA 1
ATOM 1489 C C . ASP B 1 78 ? 13.885 10.460 -10.856 1.00 45.43 317 ASP B C 1
ATOM 1490 O O . ASP B 1 78 ? 13.350 10.161 -11.926 1.00 47.52 317 ASP B O 1
ATOM 1495 N N . VAL B 1 79 ? 14.422 11.650 -10.648 1.00 42.36 318 VAL B N 1
ATOM 1496 C CA . VAL B 1 79 ? 14.393 12.628 -11.713 1.00 42.69 318 VAL B CA 1
ATOM 1497 C C . VAL B 1 79 ? 15.249 12.126 -12.879 1.00 46.69 318 VAL B C 1
ATOM 1498 O O . VAL B 1 79 ? 14.846 12.208 -14.073 1.00 49.04 318 VAL B O 1
ATOM 1502 N N . VAL B 1 80 ? 16.418 11.592 -12.530 1.00 43.15 319 VAL B N 1
ATOM 1503 C CA . VAL B 1 80 ? 17.335 11.094 -13.526 1.00 43.21 319 VAL B CA 1
ATOM 1504 C C . VAL B 1 80 ? 16.669 9.937 -14.288 1.00 43.60 319 VAL B C 1
ATOM 1505 O O . VAL B 1 80 ? 16.677 9.947 -15.534 1.00 41.79 319 VAL B O 1
ATOM 1509 N N . LEU B 1 81 ? 16.069 8.988 -13.549 1.00 39.78 320 LEU B N 1
ATOM 1510 C CA . LEU B 1 81 ? 15.342 7.844 -14.154 1.00 41.19 320 LEU B CA 1
ATOM 1511 C C . LEU B 1 81 ? 14.199 8.298 -15.039 1.00 43.31 320 LEU B C 1
ATOM 1512 O O . LEU B 1 81 ? 13.906 7.679 -16.057 1.00 46.87 320 LEU B O 1
ATOM 1517 N N . ALA B 1 82 ? 13.557 9.392 -14.668 1.00 44.50 321 ALA B N 1
ATOM 1518 C CA . ALA B 1 82 ? 12.464 9.878 -15.473 1.00 42.94 321 ALA B CA 1
ATOM 1519 C C . ALA B 1 82 ? 13.013 10.426 -16.773 1.00 40.44 321 ALA B C 1
ATOM 1520 O O . ALA B 1 82 ? 12.463 10.154 -17.832 1.00 46.67 321 ALA B O 1
ATOM 1522 N N . VAL B 1 83 ? 14.090 11.193 -16.696 1.00 39.31 322 VAL B N 1
ATOM 1523 C CA . VAL B 1 83 ? 14.714 11.748 -17.904 1.00 42.40 322 VAL B CA 1
ATOM 1524 C C . VAL B 1 83 ? 15.166 10.609 -18.831 1.00 42.45 322 VAL B C 1
ATOM 1525 O O . VAL B 1 83 ? 15.009 10.682 -20.039 1.00 41.97 322 VAL B O 1
ATOM 1529 N N . LEU B 1 84 ? 15.730 9.555 -18.262 1.00 41.41 323 LEU B N 1
ATOM 1530 C CA . LEU B 1 84 ? 16.239 8.477 -19.092 1.00 44.52 323 LEU B CA 1
ATOM 1531 C C . LEU B 1 84 ? 15.093 7.831 -19.854 1.00 48.39 323 LEU B C 1
ATOM 1532 O O . LEU B 1 84 ? 15.211 7.543 -21.052 1.00 46.49 323 LEU B O 1
ATOM 1537 N N . GLU B 1 85 ? 13.989 7.586 -19.144 1.00 49.33 324 GLU B N 1
ATOM 1538 C CA . GLU B 1 85 ? 12.835 6.958 -19.737 1.00 48.70 324 GLU B CA 1
ATOM 1539 C C . GLU B 1 85 ? 12.152 7.890 -20.744 1.00 53.78 324 GLU B C 1
ATOM 1540 O O . GLU B 1 85 ? 11.913 7.499 -21.892 1.00 56.99 324 GLU B O 1
ATOM 1546 N N . ARG B 1 86 ? 11.879 9.129 -20.344 1.00 48.66 325 ARG B N 1
ATOM 1547 C CA . ARG B 1 86 ? 11.025 9.980 -21.164 1.00 48.41 325 ARG B CA 1
ATOM 1548 C C . ARG B 1 86 ? 11.765 10.697 -22.244 1.00 49.57 325 ARG B C 1
ATOM 1549 O O . ARG B 1 86 ? 11.287 10.764 -23.338 1.00 58.27 325 ARG B O 1
ATOM 1557 N N . ARG B 1 87 ? 12.940 11.219 -21.936 1.00 50.44 326 ARG B N 1
ATOM 1558 C CA . ARG B 1 87 ? 13.740 11.959 -22.890 1.00 47.18 326 ARG B CA 1
ATOM 1559 C C . ARG B 1 87 ? 14.719 11.087 -23.706 1.00 47.90 326 ARG B C 1
ATOM 1560 O O . ARG B 1 87 ? 15.139 11.474 -24.790 1.00 50.76 326 ARG B O 1
ATOM 1568 N N . LEU B 1 88 ? 15.120 9.931 -23.202 1.00 46.67 327 LEU B N 1
ATOM 1569 C CA . LEU B 1 88 ? 16.082 9.117 -23.959 1.00 44.50 327 LEU B CA 1
ATOM 1570 C C . LEU B 1 88 ? 15.490 7.785 -24.380 1.00 47.68 327 LEU B C 1
ATOM 1571 O O . LEU B 1 88 ? 16.167 6.981 -24.984 1.00 47.45 327 LEU B O 1
ATOM 1576 N N . GLY B 1 89 ? 14.220 7.549 -24.052 1.00 48.04 328 GLY B N 1
ATOM 1577 C CA . GLY B 1 89 ? 13.583 6.328 -24.437 1.00 40.60 328 GLY B CA 1
ATOM 1578 C C . GLY B 1 89 ? 14.119 5.073 -23.808 1.00 48.08 328 GLY B C 1
ATOM 1579 O O . GLY B 1 89 ? 13.909 4.019 -24.363 1.00 51.84 328 GLY B O 1
ATOM 1580 N N . LEU B 1 90 ? 14.814 5.137 -22.660 1.00 55.00 329 LEU B N 1
ATOM 1581 C CA . LEU B 1 90 ? 15.185 3.898 -21.969 1.00 50.68 329 LEU B CA 1
ATOM 1582 C C . LEU B 1 90 ? 13.941 3.203 -21.424 1.00 53.16 329 LEU B C 1
ATOM 1583 O O . LEU B 1 90 ? 13.118 3.857 -20.785 1.00 49.24 329 LEU B O 1
ATOM 1588 N N . PRO B 1 91 ? 13.796 1.878 -21.692 1.00 60.91 330 PRO B N 1
ATOM 1589 C CA . PRO B 1 91 ? 12.595 1.113 -21.314 1.00 56.50 330 PRO B CA 1
ATOM 1590 C C . PRO B 1 91 ? 12.626 0.715 -19.833 1.00 59.48 330 PRO B C 1
ATOM 1591 O O . PRO B 1 91 ? 12.701 -0.479 -19.500 1.00 74.38 330 PRO B O 1
ATOM 1595 N N . LEU B 1 92 ? 12.553 1.700 -18.950 1.00 54.14 331 LEU B N 1
ATOM 1596 C CA . LEU B 1 92 ? 12.715 1.452 -17.511 1.00 52.87 331 LEU B CA 1
ATOM 1597 C C . LEU B 1 92 ? 11.498 0.898 -16.766 1.00 52.70 331 LEU B C 1
ATOM 1598 O O . LEU B 1 92 ? 11.645 0.346 -15.665 1.00 50.65 331 LEU B O 1
ATOM 1603 N N . ALA B 1 93 ? 10.311 1.066 -17.345 1.00 55.28 332 ALA B N 1
ATOM 1604 C CA . ALA B 1 93 ? 9.064 0.899 -16.580 1.00 59.17 332 ALA B CA 1
ATOM 1605 C C . ALA B 1 93 ? 8.807 -0.507 -16.100 1.00 60.61 332 ALA B C 1
ATOM 1606 O O . ALA B 1 93 ? 8.073 -0.695 -15.141 1.00 75.47 332 ALA B O 1
ATOM 1608 N N . ASN B 1 94 ? 9.415 -1.491 -16.747 1.00 62.12 333 ASN B N 1
ATOM 1609 C CA . ASN B 1 94 ? 9.339 -2.858 -16.255 1.00 65.77 333 ASN B CA 1
ATOM 1610 C C . ASN B 1 94 ? 10.707 -3.367 -15.737 1.00 69.29 333 ASN B C 1
ATOM 1611 O O . ASN B 1 94 ? 10.932 -4.582 -15.609 1.00 72.23 333 ASN B O 1
ATOM 1616 N N . LEU B 1 95 ? 11.622 -2.438 -15.443 1.00 62.75 334 LEU B N 1
ATOM 1617 C CA . LEU B 1 95 ? 12.948 -2.808 -14.996 1.00 51.96 334 LEU B CA 1
ATOM 1618 C C . LEU B 1 95 ? 13.132 -2.495 -13.513 1.00 53.68 334 LEU B C 1
ATOM 1619 O O . LEU B 1 95 ? 12.889 -1.355 -13.067 1.00 57.22 334 LEU B O 1
ATOM 1624 N N . ASP B 1 96 ? 13.524 -3.516 -12.747 1.00 48.71 335 ASP B N 1
ATOM 1625 C CA . ASP B 1 96 ? 14.079 -3.307 -11.414 1.00 54.12 335 ASP B CA 1
ATOM 1626 C C . ASP B 1 96 ? 15.369 -2.516 -11.598 1.00 56.22 335 ASP B C 1
ATOM 1627 O O . ASP B 1 96 ? 16.224 -2.867 -12.445 1.00 53.92 335 ASP B O 1
ATOM 1632 N N . VAL B 1 97 ? 15.519 -1.444 -10.831 1.00 52.37 336 VAL B N 1
ATOM 1633 C CA . VAL B 1 97 ? 16.743 -0.665 -10.913 1.00 45.22 336 VAL B CA 1
ATOM 1634 C C . VAL B 1 97 ? 17.315 -0.532 -9.535 1.00 47.71 336 VAL B C 1
ATOM 1635 O O . VAL B 1 97 ? 16.620 -0.089 -8.619 1.00 49.89 336 VAL B O 1
ATOM 1639 N N . TYR B 1 98 ? 18.579 -0.916 -9.380 1.00 47.47 337 TYR B N 1
ATOM 1640 C CA . TYR B 1 98 ? 19.301 -0.627 -8.132 1.00 47.11 337 TYR B CA 1
ATOM 1641 C C . TYR B 1 98 ? 20.429 0.335 -8.412 1.00 46.91 337 TYR B C 1
ATOM 1642 O O . TYR B 1 98 ? 21.217 0.085 -9.330 1.00 51.00 337 TYR B O 1
ATOM 1651 N N . VAL B 1 99 ? 20.521 1.421 -7.649 1.00 41.80 338 VAL B N 1
ATOM 1652 C CA . VAL B 1 99 ? 21.663 2.345 -7.758 1.00 39.05 338 VAL B CA 1
ATOM 1653 C C . VAL B 1 99 ? 22.415 2.413 -6.422 1.00 41.44 338 VAL B C 1
ATOM 1654 O O . VAL B 1 99 ? 21.789 2.522 -5.362 1.00 46.82 338 VAL B O 1
ATOM 1658 N N . ASN B 1 100 ? 23.747 2.360 -6.456 1.00 41.00 339 ASN B N 1
ATOM 1659 C CA . ASN B 1 100 ? 24.574 2.258 -5.232 1.00 40.05 339 ASN B CA 1
ATOM 1660 C C . ASN B 1 100 ? 25.814 3.116 -5.344 1.00 40.61 339 ASN B C 1
ATOM 1661 O O . ASN B 1 100 ? 26.558 3.006 -6.301 1.00 41.20 339 ASN B O 1
ATOM 1666 N N . LEU B 1 101 ? 26.061 3.960 -4.351 1.00 43.96 340 LEU B N 1
ATOM 1667 C CA . LEU B 1 101 ? 27.347 4.651 -4.256 1.00 40.13 340 LEU B CA 1
ATOM 1668 C C . LEU B 1 101 ? 28.377 3.767 -3.518 1.00 39.36 340 LEU B C 1
ATOM 1669 O O . LEU B 1 101 ? 28.339 3.634 -2.312 1.00 43.21 340 LEU B O 1
ATOM 1674 N N . ALA B 1 102 ? 29.297 3.148 -4.238 1.00 38.58 341 ALA B N 1
ATOM 1675 C CA . ALA B 1 102 ? 30.339 2.331 -3.592 1.00 38.81 341 ALA B CA 1
ATOM 1676 C C . ALA B 1 102 ? 31.109 3.094 -2.479 1.00 40.95 341 ALA B C 1
ATOM 1677 O O . ALA B 1 102 ? 31.400 4.285 -2.633 1.00 38.98 341 ALA B O 1
ATOM 1679 N N . GLY B 1 103 ? 31.394 2.416 -1.361 1.00 41.97 342 GLY B N 1
ATOM 1680 C CA . GLY B 1 103 ? 32.271 2.942 -0.300 1.00 41.19 342 GLY B CA 1
ATOM 1681 C C . GLY B 1 103 ? 31.586 3.468 0.960 1.00 47.06 342 GLY B C 1
ATOM 1682 O O . GLY B 1 103 ? 32.216 4.109 1.782 1.00 49.09 342 GLY B O 1
ATOM 1683 N N . GLY B 1 104 ? 30.287 3.249 1.111 1.00 49.18 343 GLY B N 1
ATOM 1684 C CA . GLY B 1 104 ? 29.614 3.641 2.335 1.00 49.51 343 GLY B CA 1
ATOM 1685 C C . GLY B 1 104 ? 29.268 5.094 2.626 1.00 53.93 343 GLY B C 1
ATOM 1686 O O . GLY B 1 104 ? 28.497 5.376 3.542 1.00 59.80 343 GLY B O 1
ATOM 1687 N N . LEU B 1 105 ? 29.801 6.033 1.865 1.00 55.98 344 LEU B N 1
ATOM 1688 C CA . LEU B 1 105 ? 29.381 7.419 2.046 1.00 48.99 344 LEU B CA 1
ATOM 1689 C C . LEU B 1 105 ? 27.991 7.663 1.556 1.00 52.25 344 LEU B C 1
ATOM 1690 O O . LEU B 1 105 ? 27.436 6.882 0.759 1.00 59.35 344 LEU B O 1
ATOM 1695 N N . LYS B 1 106 ? 27.426 8.753 2.053 1.00 55.99 345 LYS B N 1
ATOM 1696 C CA . LYS B 1 106 ? 26.115 9.209 1.651 1.00 56.75 345 LYS B CA 1
ATOM 1697 C C . LYS B 1 106 ? 26.341 10.595 1.117 1.00 53.12 345 LYS B C 1
ATOM 1698 O O . LYS B 1 106 ? 26.805 11.438 1.841 1.00 55.12 345 LYS B O 1
ATOM 1704 N N . VAL B 1 107 ? 26.065 10.838 -0.153 1.00 51.57 346 VAL B N 1
ATOM 1705 C CA . VAL B 1 107 ? 26.449 12.113 -0.746 1.00 51.23 346 VAL B CA 1
ATOM 1706 C C . VAL B 1 107 ? 25.276 12.757 -1.471 1.00 53.11 346 VAL B C 1
ATOM 1707 O O . VAL B 1 107 ? 24.583 12.105 -2.239 1.00 63.25 346 VAL B O 1
ATOM 1711 N N . GLN B 1 108 ? 25.075 14.051 -1.238 1.00 62.08 347 GLN B N 1
ATOM 1712 C CA . GLN B 1 108 ? 23.926 14.748 -1.782 1.00 63.63 347 GLN B CA 1
ATOM 1713 C C . GLN B 1 108 ? 24.190 15.481 -3.077 1.00 65.21 347 GLN B C 1
ATOM 1714 O O . GLN B 1 108 ? 23.253 15.821 -3.784 1.00 73.65 347 GLN B O 1
ATOM 1720 N N . ASP B 1 109 ? 25.463 15.679 -3.383 1.00 60.18 348 ASP B N 1
ATOM 1721 C CA . ASP B 1 109 ? 25.907 16.479 -4.498 1.00 50.31 348 ASP B CA 1
ATOM 1722 C C . ASP B 1 109 ? 25.118 16.286 -5.803 1.00 49.37 348 ASP B C 1
ATOM 1723 O O . ASP B 1 109 ? 25.014 15.175 -6.316 1.00 49.08 348 ASP B O 1
ATOM 1728 N N . PRO B 1 110 ? 24.536 17.374 -6.320 1.00 49.37 349 PRO B N 1
ATOM 1729 C CA . PRO B 1 110 ? 23.835 17.411 -7.604 1.00 48.11 349 PRO B CA 1
ATOM 1730 C C . PRO B 1 110 ? 24.767 17.062 -8.735 1.00 48.17 349 PRO B C 1
ATOM 1731 O O . PRO B 1 110 ? 24.301 16.663 -9.805 1.00 44.75 349 PRO B O 1
ATOM 1735 N N . GLY B 1 111 ? 26.075 17.231 -8.495 1.00 48.17 350 GLY B N 1
ATOM 1736 C CA . GLY B 1 111 ? 27.107 16.930 -9.496 1.00 43.20 350 GLY B CA 1
ATOM 1737 C C . GLY B 1 111 ? 27.238 15.442 -9.815 1.00 39.50 350 GLY B C 1
ATOM 1738 O O . GLY B 1 111 ? 27.885 15.067 -10.787 1.00 37.87 350 GLY B O 1
ATOM 1739 N N . LEU B 1 112 ? 26.648 14.605 -8.962 1.00 38.57 351 LEU B N 1
ATOM 1740 C CA . LEU B 1 112 ? 26.551 13.169 -9.183 1.00 37.05 351 LEU B CA 1
ATOM 1741 C C . LEU B 1 112 ? 25.521 12.704 -10.195 1.00 37.44 351 LEU B C 1
ATOM 1742 O O . LEU B 1 112 ? 25.522 11.526 -10.560 1.00 42.48 351 LEU B O 1
ATOM 1747 N N . ASP B 1 113 ? 24.673 13.604 -10.689 1.00 35.08 352 ASP B N 1
ATOM 1748 C CA . ASP B 1 113 ? 23.574 13.200 -11.554 1.00 34.56 352 ASP B CA 1
ATOM 1749 C C . ASP B 1 113 ? 24.068 12.497 -12.811 1.00 37.24 352 ASP B C 1
ATOM 1750 O O . ASP B 1 113 ? 23.566 11.425 -13.178 1.00 37.50 352 ASP B O 1
ATOM 1755 N N . LEU B 1 114 ? 25.054 13.115 -13.468 1.00 36.59 353 LEU B N 1
ATOM 1756 C CA . LEU B 1 114 ? 25.586 12.612 -14.711 1.00 34.97 353 LEU B CA 1
ATOM 1757 C C . LEU B 1 114 ? 26.008 11.129 -14.623 1.00 37.11 353 LEU B C 1
ATOM 1758 O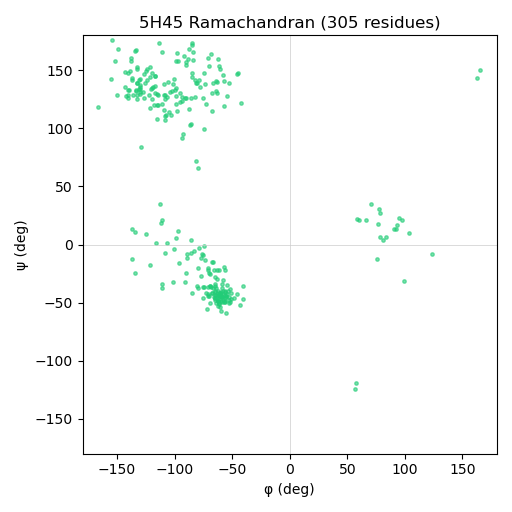 O . LEU B 1 114 ? 25.623 10.287 -15.486 1.00 34.43 353 LEU B O 1
ATOM 1763 N N . ALA B 1 115 ? 26.785 10.837 -13.582 1.00 33.02 354 ALA B N 1
ATOM 1764 C CA . ALA B 1 115 ? 27.268 9.514 -13.319 1.00 34.55 354 ALA B CA 1
ATOM 1765 C C . ALA B 1 115 ? 26.111 8.541 -13.017 1.00 37.63 354 ALA B C 1
ATOM 1766 O O . ALA B 1 115 ? 26.126 7.399 -13.468 1.00 40.00 354 ALA B O 1
ATOM 1768 N N . VAL B 1 116 ? 25.146 8.965 -12.203 1.00 35.78 355 VAL B N 1
ATOM 1769 C CA . VAL B 1 116 ? 23.934 8.173 -12.002 1.00 37.89 355 VAL B CA 1
ATOM 1770 C C . VAL B 1 116 ? 23.219 7.863 -13.355 1.00 37.29 355 VAL B C 1
ATOM 1771 O O . VAL B 1 116 ? 22.799 6.720 -13.615 1.00 32.72 355 VAL B O 1
ATOM 1775 N N . ALA B 1 117 ? 23.100 8.893 -14.199 1.00 37.26 356 ALA B N 1
ATOM 1776 C CA . ALA B 1 117 ? 22.415 8.774 -15.503 1.00 36.31 356 ALA B CA 1
ATOM 1777 C C . ALA B 1 117 ? 23.163 7.776 -16.337 1.00 35.98 356 ALA B C 1
ATOM 1778 O O . ALA B 1 117 ? 22.543 6.866 -16.895 1.00 40.20 356 ALA B O 1
ATOM 1780 N N . LEU B 1 118 ? 24.492 7.917 -16.411 1.00 31.90 357 LEU B N 1
ATOM 1781 C CA . LEU B 1 118 ? 25.256 7.006 -17.241 1.00 31.61 357 LEU B CA 1
ATOM 1782 C C . LEU B 1 118 ? 25.420 5.602 -16.638 1.00 32.81 357 LEU B C 1
ATOM 1783 O O . LEU B 1 118 ? 25.358 4.636 -17.374 1.00 36.33 357 LEU B O 1
ATOM 1788 N N . ALA B 1 119 ? 25.582 5.462 -15.327 1.00 29.89 358 ALA B N 1
ATOM 1789 C CA . ALA B 1 119 ? 25.607 4.114 -14.754 1.00 35.67 358 ALA B CA 1
ATOM 1790 C C . ALA B 1 119 ? 24.360 3.336 -15.121 1.00 36.99 358 ALA B C 1
ATOM 1791 O O . ALA B 1 119 ? 24.425 2.161 -15.466 1.00 35.52 358 ALA B O 1
ATOM 1793 N N . VAL B 1 120 ? 23.216 4.000 -15.014 1.00 34.74 359 VAL B N 1
ATOM 1794 C CA . VAL B 1 120 ? 21.961 3.306 -15.174 1.00 35.32 359 VAL B CA 1
ATOM 1795 C C . VAL B 1 120 ? 21.835 2.956 -16.639 1.00 38.43 359 VAL B C 1
ATOM 1796 O O . VAL B 1 120 ? 21.450 1.829 -16.984 1.00 40.06 359 VAL B O 1
ATOM 1800 N N . TYR B 1 121 ? 22.159 3.916 -17.501 1.00 37.89 360 TYR B N 1
ATOM 1801 C CA . TYR B 1 121 ? 22.084 3.654 -18.928 1.00 39.86 360 TYR B CA 1
ATOM 1802 C C . TYR B 1 121 ? 22.976 2.463 -19.305 1.00 39.21 360 TYR B C 1
ATOM 1803 O O . TYR B 1 121 ? 22.562 1.528 -20.004 1.00 38.63 360 TYR B O 1
ATOM 1812 N N . SER B 1 122 ? 24.203 2.502 -18.812 1.00 36.54 361 SER B N 1
ATOM 1813 C CA . SER B 1 122 ? 25.142 1.425 -19.035 1.00 38.37 361 SER B CA 1
ATOM 1814 C C . SER B 1 122 ? 24.591 0.068 -18.557 1.00 38.52 361 SER B C 1
ATOM 1815 O O . SER B 1 122 ? 24.747 -0.944 -19.233 1.00 42.48 361 SER B O 1
ATOM 1818 N N . ALA B 1 123 ? 23.933 0.065 -17.411 1.00 38.06 362 ALA B N 1
ATOM 1819 C CA . ALA B 1 123 ? 23.403 -1.163 -16.807 1.00 40.04 362 ALA B CA 1
ATOM 1820 C C . ALA B 1 123 ? 22.242 -1.724 -17.615 1.00 41.99 362 ALA B C 1
ATOM 1821 O O . ALA B 1 123 ? 22.104 -2.931 -17.743 1.00 44.68 362 ALA B O 1
ATOM 1823 N N . VAL B 1 124 ? 21.440 -0.837 -18.184 1.00 37.59 363 VAL B N 1
ATOM 1824 C CA . VAL B 1 124 ? 20.299 -1.240 -18.958 1.00 40.45 363 VAL B CA 1
ATOM 1825 C C . VAL B 1 124 ? 20.692 -1.774 -20.334 1.00 43.69 363 VAL B C 1
ATOM 1826 O O . VAL B 1 124 ? 20.145 -2.778 -20.771 1.00 44.76 363 VAL B O 1
ATOM 1830 N N . VAL B 1 125 ? 21.584 -1.085 -21.042 1.00 41.76 364 VAL B N 1
ATOM 1831 C CA . VAL B 1 125 ? 21.904 -1.538 -22.382 1.00 40.24 364 VAL B CA 1
ATOM 1832 C C . VAL B 1 125 ? 23.001 -2.591 -22.366 1.00 45.61 364 VAL B C 1
ATOM 1833 O O . VAL B 1 125 ? 23.317 -3.157 -23.413 1.00 46.24 364 VAL B O 1
ATOM 1837 N N . GLY B 1 126 ? 23.598 -2.815 -21.191 1.00 44.67 365 GLY B N 1
ATOM 1838 C CA . GLY B 1 126 ? 24.607 -3.856 -21.004 1.00 39.34 365 GLY B CA 1
ATOM 1839 C C . GLY B 1 126 ? 25.947 -3.637 -21.651 1.00 43.06 365 GLY B C 1
ATOM 1840 O O . GLY B 1 126 ? 26.564 -4.593 -22.067 1.00 47.82 365 GLY B O 1
ATOM 1841 N N . ARG B 1 127 ? 26.423 -2.395 -21.729 1.00 47.30 366 ARG B N 1
ATOM 1842 C CA . ARG B 1 127 ? 27.811 -2.110 -22.183 1.00 45.10 366 ARG B CA 1
ATOM 1843 C C . ARG B 1 127 ? 28.461 -1.141 -21.223 1.00 46.97 366 ARG B C 1
ATOM 1844 O O . ARG B 1 127 ? 27.839 -0.169 -20.802 1.00 44.71 366 ARG B O 1
ATOM 1852 N N . PRO B 1 128 ? 29.732 -1.365 -20.889 1.00 49.52 367 PRO B N 1
ATOM 1853 C CA . PRO B 1 128 ? 30.343 -0.543 -19.841 1.00 48.60 367 PRO B CA 1
ATOM 1854 C C . PRO B 1 128 ? 30.919 0.788 -20.355 1.00 48.84 367 PRO B C 1
ATOM 1855 O O . PRO B 1 128 ? 30.963 1.025 -21.564 1.00 51.28 367 PRO B O 1
ATOM 1859 N N . LEU B 1 129 ? 31.370 1.640 -19.442 1.00 46.26 368 LEU B N 1
ATOM 1860 C CA . LEU B 1 129 ? 31.971 2.907 -19.801 1.00 41.24 368 LEU B CA 1
ATOM 1861 C C . LEU B 1 129 ? 33.454 2.719 -19.787 1.00 42.87 368 LEU B C 1
ATOM 1862 O O . LEU B 1 129 ? 33.945 1.837 -19.105 1.00 47.53 368 LEU B O 1
ATOM 1867 N N . PRO B 1 130 ? 34.202 3.565 -20.501 1.00 44.31 369 PRO B N 1
ATOM 1868 C CA . PRO B 1 130 ? 35.667 3.466 -20.343 1.00 41.42 369 PRO B CA 1
ATOM 1869 C C . PRO B 1 130 ? 36.114 3.661 -18.897 1.00 42.28 369 PRO B C 1
ATOM 1870 O O . PRO B 1 130 ? 35.550 4.468 -18.163 1.00 49.71 369 PRO B O 1
ATOM 1874 N N . ALA B 1 131 ? 37.162 2.956 -18.518 1.00 45.01 370 ALA B N 1
ATOM 1875 C CA . ALA B 1 131 ? 37.754 3.053 -17.200 1.00 40.10 370 ALA B CA 1
ATOM 1876 C C . ALA B 1 131 ? 38.542 4.335 -16.960 1.00 43.88 370 ALA B C 1
ATOM 1877 O O . ALA B 1 131 ? 38.876 4.622 -15.821 1.00 47.19 370 ALA B O 1
ATOM 1879 N N . ASP B 1 132 ? 38.854 5.107 -18.004 1.00 46.53 371 ASP B N 1
ATOM 1880 C CA . ASP B 1 132 ? 39.640 6.341 -17.822 1.00 43.39 371 ASP B CA 1
ATOM 1881 C C . ASP B 1 132 ? 38.765 7.635 -17.766 1.00 49.15 371 ASP B C 1
ATOM 1882 O O . ASP B 1 132 ? 39.306 8.765 -17.726 1.00 49.43 371 ASP B O 1
ATOM 1887 N N . LEU B 1 133 ? 37.434 7.455 -17.766 1.00 43.93 372 LEU B N 1
ATOM 1888 C CA . LEU B 1 133 ? 36.455 8.546 -17.826 1.00 41.52 372 LEU B CA 1
ATOM 1889 C C . LEU B 1 133 ? 35.850 8.915 -16.466 1.00 42.66 372 LEU B C 1
ATOM 1890 O O . LEU B 1 133 ? 35.434 8.020 -15.697 1.00 45.11 372 LEU B O 1
ATOM 1895 N N . ALA B 1 134 ? 35.808 10.221 -16.181 1.00 37.88 373 ALA B N 1
ATOM 1896 C CA . ALA B 1 134 ? 35.182 10.755 -14.953 1.00 36.16 373 ALA B CA 1
ATOM 1897 C C . ALA B 1 134 ? 34.115 11.801 -15.304 1.00 35.96 373 ALA B C 1
ATOM 1898 O O . ALA B 1 134 ? 34.205 12.507 -16.348 1.00 34.26 373 ALA B O 1
ATOM 1900 N N . LEU B 1 135 ? 33.100 11.874 -14.448 1.00 31.60 374 LEU B N 1
ATOM 1901 C CA . LEU B 1 135 ? 31.867 12.524 -14.836 1.00 34.61 374 LEU B CA 1
ATOM 1902 C C . LEU B 1 135 ? 31.412 13.536 -13.804 1.00 36.20 374 LEU B C 1
ATOM 1903 O O . LEU B 1 135 ? 31.394 13.246 -12.592 1.00 37.61 374 LEU B O 1
ATOM 1908 N N . VAL B 1 136 ? 30.997 14.701 -14.292 1.00 37.08 375 VAL B N 1
ATOM 1909 C CA . VAL B 1 136 ? 30.517 15.781 -13.422 1.00 39.31 375 VAL B CA 1
ATOM 1910 C C . VAL B 1 136 ? 29.315 16.436 -14.108 1.00 39.58 375 VAL B C 1
ATOM 1911 O O . VAL B 1 136 ? 29.440 16.857 -15.260 1.00 38.63 375 VAL B O 1
ATOM 1915 N N . GLY B 1 137 ? 28.171 16.531 -13.415 1.00 38.36 376 GLY B N 1
ATOM 1916 C CA . GLY B 1 137 ? 27.071 17.384 -13.891 1.00 39.11 376 GLY B CA 1
ATOM 1917 C C . GLY B 1 137 ? 25.681 17.221 -13.295 1.00 42.12 376 GLY B C 1
ATOM 1918 O O . GLY B 1 137 ? 25.310 16.097 -12.853 1.00 39.07 376 GLY B O 1
ATOM 1919 N N . GLU B 1 138 ? 24.918 18.340 -13.271 1.00 42.27 377 GLU B N 1
ATOM 1920 C CA . GLU B 1 138 ? 23.519 18.285 -12.858 1.00 45.59 377 GLU B CA 1
ATOM 1921 C C . GLU B 1 138 ? 22.700 17.894 -14.070 1.00 42.78 377 GLU B C 1
ATOM 1922 O O . GLU B 1 138 ? 23.029 18.276 -15.199 1.00 40.93 377 GLU B O 1
ATOM 1928 N N . VAL B 1 139 ? 21.657 17.120 -13.833 1.00 38.48 378 VAL B N 1
ATOM 1929 C CA . VAL B 1 139 ? 20.760 16.725 -14.893 1.00 41.58 378 VAL B CA 1
ATOM 1930 C C . VAL B 1 139 ? 19.380 17.332 -14.671 1.00 41.07 378 VAL B C 1
ATOM 1931 O O . VAL B 1 139 ? 18.761 17.112 -13.627 1.00 40.95 378 VAL B O 1
ATOM 1935 N N . GLY B 1 140 ? 18.964 18.133 -15.658 1.00 41.48 379 GLY B N 1
ATOM 1936 C CA . GLY B 1 140 ? 17.665 18.772 -15.714 1.00 40.06 379 GLY B CA 1
ATOM 1937 C C . GLY B 1 140 ? 16.616 17.907 -16.394 1.00 48.13 379 GLY B C 1
ATOM 1938 O O . GLY B 1 140 ? 16.917 16.970 -17.147 1.00 51.17 379 GLY B O 1
ATOM 1939 N N . LEU B 1 141 ? 15.362 18.222 -16.121 1.00 49.15 380 LEU B N 1
ATOM 1940 C CA . LEU B 1 141 ? 14.238 17.439 -16.583 1.00 42.91 380 LEU B CA 1
ATOM 1941 C C . LEU B 1 141 ? 14.088 17.490 -18.090 1.00 42.03 380 LEU B C 1
ATOM 1942 O O . LEU B 1 141 ? 13.384 16.705 -18.645 1.00 46.49 380 LEU B O 1
ATOM 1947 N N . ALA B 1 142 ? 14.737 18.425 -18.751 1.00 39.23 381 ALA B N 1
ATOM 1948 C CA . ALA B 1 142 ? 14.769 18.421 -20.205 1.00 42.33 381 ALA B CA 1
ATOM 1949 C C . ALA B 1 142 ? 15.895 17.552 -20.788 1.00 49.36 381 ALA B C 1
ATOM 1950 O O . ALA B 1 142 ? 16.110 17.558 -21.992 1.00 51.62 381 ALA B O 1
ATOM 1952 N N . GLY B 1 143 ? 16.650 16.850 -19.947 1.00 53.04 382 GLY B N 1
ATOM 1953 C CA . GLY B 1 143 ? 17.807 16.111 -20.426 1.00 46.69 382 GLY B CA 1
ATOM 1954 C C . GLY B 1 143 ? 19.085 16.918 -20.582 1.00 44.55 382 GLY B C 1
ATOM 1955 O O . GLY B 1 143 ? 20.081 16.422 -21.111 1.00 46.06 382 GLY B O 1
ATOM 1956 N N . GLU B 1 144 ? 19.067 18.168 -20.142 1.00 42.24 383 GLU B N 1
ATOM 1957 C CA . GLU B 1 144 ? 20.271 19.028 -20.253 1.00 41.03 383 GLU B CA 1
ATOM 1958 C C . GLU B 1 144 ? 21.229 18.777 -19.072 1.00 41.09 383 GLU B C 1
ATOM 1959 O O . GLU B 1 144 ? 20.804 18.269 -17.998 1.00 40.67 383 GLU B O 1
ATOM 1965 N N . VAL B 1 145 ? 22.499 19.138 -19.258 1.00 38.88 384 VAL B N 1
ATOM 1966 C CA . VAL B 1 145 ? 23.494 19.015 -18.185 1.00 42.27 384 VAL B CA 1
ATOM 1967 C C . VAL B 1 145 ? 23.881 20.392 -17.673 1.00 47.49 384 VAL B C 1
ATOM 1968 O O . VAL B 1 145 ? 24.241 21.260 -18.456 1.00 52.48 384 VAL B O 1
ATOM 1972 N N . ARG B 1 146 ? 23.820 20.600 -16.364 1.00 47.84 385 ARG B N 1
ATOM 1973 C CA . ARG B 1 146 ? 23.935 21.967 -15.820 1.00 49.95 385 ARG B CA 1
ATOM 1974 C C . ARG B 1 146 ? 25.109 22.170 -14.883 1.00 47.08 385 ARG B C 1
ATOM 1975 O O . ARG B 1 146 ? 25.432 21.260 -14.155 1.00 51.98 385 ARG B O 1
ATOM 1983 N N . ARG B 1 147 ? 25.688 23.379 -14.877 1.00 46.49 386 ARG B N 1
ATOM 1984 C CA . ARG B 1 147 ? 26.800 23.777 -13.992 1.00 46.37 386 ARG B CA 1
ATOM 1985 C C . ARG B 1 147 ? 26.598 23.382 -12.565 1.00 45.19 386 ARG B C 1
ATOM 1986 O O . ARG B 1 147 ? 25.471 23.388 -12.087 1.00 46.00 386 ARG B O 1
ATOM 1994 N N . VAL B 1 148 ? 27.698 23.065 -11.878 1.00 45.76 387 VAL B N 1
ATOM 1995 C CA . VAL B 1 148 ? 27.676 22.814 -10.435 1.00 45.64 387 VAL B CA 1
ATOM 1996 C C . VAL B 1 148 ? 28.839 23.529 -9.709 1.00 45.86 387 VAL B C 1
ATOM 1997 O O . VAL B 1 148 ? 29.767 24.022 -10.331 1.00 48.23 387 VAL B O 1
ATOM 2001 N N . ALA B 1 149 ? 28.769 23.606 -8.390 1.00 42.63 388 ALA B N 1
ATOM 2002 C CA . ALA B 1 149 ? 29.845 24.156 -7.585 1.00 47.25 388 ALA B CA 1
ATOM 2003 C C . ALA B 1 149 ? 31.163 23.345 -7.653 1.00 51.42 388 ALA B C 1
ATOM 2004 O O . ALA B 1 149 ? 31.135 22.095 -7.655 1.00 50.94 388 ALA B O 1
ATOM 2006 N N . GLY B 1 150 ? 32.294 24.065 -7.696 1.00 45.90 389 GLY B N 1
ATOM 2007 C CA . GLY B 1 150 ? 33.603 23.483 -7.453 1.00 42.21 389 GLY B CA 1
ATOM 2008 C C . GLY B 1 150 ? 34.169 22.679 -8.629 1.00 48.35 389 GLY B C 1
ATOM 2009 O O . GLY B 1 150 ? 34.931 21.717 -8.414 1.00 40.41 389 GLY B O 1
ATOM 2010 N N . LEU B 1 151 ? 33.816 23.062 -9.865 1.00 46.24 390 LEU B N 1
ATOM 2011 C CA . LEU B 1 151 ? 34.273 22.308 -11.016 1.00 48.21 390 LEU B CA 1
ATOM 2012 C C . LEU B 1 151 ? 35.807 22.121 -11.024 1.00 54.98 390 LEU B C 1
ATOM 2013 O O . LEU B 1 151 ? 36.299 21.003 -11.265 1.00 51.46 390 LEU B O 1
ATOM 2018 N N . GLU B 1 152 ? 36.542 23.202 -10.734 1.00 56.35 391 GLU B N 1
ATOM 2019 C CA . GLU B 1 152 ? 38.004 23.191 -10.783 1.00 52.12 391 GLU B CA 1
ATOM 2020 C C . GLU B 1 152 ? 38.579 22.179 -9.796 1.00 51.83 391 GLU B C 1
ATOM 2021 O O . GLU B 1 152 ? 39.408 21.335 -10.158 1.00 51.27 391 GLU B O 1
ATOM 2027 N N . ARG B 1 153 ? 38.131 22.257 -8.551 1.00 49.35 392 ARG B N 1
ATOM 2028 C CA . ARG B 1 153 ? 38.540 21.302 -7.551 1.00 50.36 392 ARG B CA 1
ATOM 2029 C C . ARG B 1 153 ? 38.232 19.863 -7.998 1.00 50.61 392 ARG B C 1
ATOM 2030 O O . ARG B 1 153 ? 39.093 18.981 -7.900 1.00 53.50 392 ARG B O 1
ATOM 2038 N N . ARG B 1 154 ? 37.022 19.649 -8.506 1.00 44.16 393 ARG B N 1
ATOM 2039 C CA . ARG B 1 154 ? 36.568 18.339 -8.908 1.00 43.77 393 ARG B CA 1
ATOM 2040 C C . ARG B 1 154 ? 37.516 17.797 -9.973 1.00 44.18 393 ARG B C 1
ATOM 2041 O O . ARG B 1 154 ? 38.014 16.677 -9.861 1.00 42.22 393 ARG B O 1
ATOM 2049 N N . LEU B 1 155 ? 37.789 18.609 -10.990 1.00 42.48 394 LEU B N 1
ATOM 2050 C CA . LEU B 1 155 ? 38.653 18.201 -12.074 1.00 41.12 394 LEU B CA 1
ATOM 2051 C C . LEU B 1 155 ? 40.099 17.924 -11.619 1.00 46.08 394 LEU B C 1
ATOM 2052 O O . LEU B 1 155 ? 40.760 17.001 -12.132 1.00 51.25 394 LEU B O 1
ATOM 2057 N N . ARG B 1 156 ? 40.601 18.710 -10.676 1.00 45.69 395 ARG B N 1
ATOM 2058 C CA . ARG B 1 156 ? 41.985 18.553 -10.256 1.00 45.73 395 ARG B CA 1
ATOM 2059 C C . ARG B 1 156 ? 42.115 17.209 -9.612 1.00 45.77 395 ARG B C 1
ATOM 2060 O O . ARG B 1 156 ? 43.098 16.483 -9.851 1.00 48.91 395 ARG B O 1
ATOM 2068 N N . GLU B 1 157 ? 41.099 16.869 -8.819 1.00 43.77 396 GLU B N 1
ATOM 2069 C CA . GLU B 1 157 ? 41.113 15.659 -8.044 1.00 43.14 396 GLU B CA 1
ATOM 2070 C C . GLU B 1 157 ? 41.004 14.444 -8.984 1.00 50.29 396 GLU B C 1
ATOM 2071 O O . GLU B 1 157 ? 41.605 13.385 -8.728 1.00 49.46 396 GLU B O 1
ATOM 2077 N N . GLY B 1 158 ? 40.231 14.606 -10.070 1.00 48.05 397 GLY B N 1
ATOM 2078 C CA . GLY B 1 158 ? 40.084 13.578 -11.070 1.00 44.56 397 GLY B CA 1
ATOM 2079 C C . GLY B 1 158 ? 41.428 13.348 -11.753 1.00 53.49 397 GLY B C 1
ATOM 2080 O O . GLY B 1 158 ? 41.818 12.190 -11.952 1.00 55.08 397 GLY B O 1
ATOM 2081 N N . GLU B 1 159 ? 42.119 14.440 -12.132 1.00 51.15 398 GLU B N 1
ATOM 2082 C CA . GLU B 1 159 ? 43.478 14.370 -12.672 1.00 54.02 398 GLU B CA 1
ATOM 2083 C C . GLU B 1 159 ? 44.426 13.681 -11.706 1.00 52.35 398 GLU B C 1
ATOM 2084 O O . GLU B 1 159 ? 45.156 12.765 -12.077 1.00 47.09 398 GLU B O 1
ATOM 2090 N N . ARG B 1 160 ? 44.392 14.118 -10.455 1.00 51.49 399 ARG B N 1
ATOM 2091 C CA . ARG B 1 160 ? 45.233 13.531 -9.445 1.00 52.11 399 ARG B CA 1
ATOM 2092 C C . ARG B 1 160 ? 44.957 12.030 -9.347 1.00 55.21 399 ARG B C 1
ATOM 2093 O O . ARG B 1 160 ? 45.875 11.244 -9.187 1.00 62.22 399 ARG B O 1
ATOM 2101 N N . ALA B 1 161 ? 43.698 11.629 -9.442 1.00 51.51 400 ALA B N 1
ATOM 2102 C CA . ALA B 1 161 ? 43.344 10.225 -9.258 1.00 47.04 400 ALA B CA 1
ATOM 2103 C C . ALA B 1 161 ? 43.654 9.424 -10.506 1.00 48.72 400 ALA B C 1
ATOM 2104 O O . ALA B 1 161 ? 43.465 8.223 -10.519 1.00 51.18 400 ALA B O 1
ATOM 2106 N N . GLY B 1 162 ? 44.124 10.080 -11.558 1.00 44.76 401 GLY B N 1
ATOM 2107 C CA . GLY B 1 162 ? 44.543 9.366 -12.759 1.00 42.13 401 GLY B CA 1
ATOM 2108 C C . GLY B 1 162 ? 43.557 9.209 -13.900 1.00 44.96 401 GLY B C 1
ATOM 2109 O O . GLY B 1 162 ? 43.684 8.312 -14.699 1.00 50.46 401 GLY B O 1
ATOM 2110 N N . PHE B 1 163 ? 42.561 10.065 -14.004 1.00 47.05 402 PHE B N 1
ATOM 2111 C CA . PHE B 1 163 ? 41.631 9.929 -15.108 1.00 43.21 402 PHE B CA 1
ATOM 2112 C C . PHE B 1 163 ? 42.147 10.750 -16.283 1.00 45.78 402 PHE B C 1
ATOM 2113 O O . PHE B 1 163 ? 42.916 11.695 -16.098 1.00 44.01 402 PHE B O 1
ATOM 2121 N N . GLY B 1 164 ? 41.769 10.386 -17.498 1.00 46.02 403 GLY B N 1
ATOM 2122 C CA . GLY B 1 164 ? 42.294 11.131 -18.646 1.00 44.70 403 GLY B CA 1
ATOM 2123 C C . GLY B 1 164 ? 41.233 11.763 -19.522 1.00 47.85 403 GLY B C 1
ATOM 2124 O O . GLY B 1 164 ? 41.523 12.632 -20.341 1.00 51.51 403 GLY B O 1
ATOM 2125 N N . ARG B 1 165 ? 40.001 11.295 -19.383 1.00 47.45 404 ARG B N 1
ATOM 2126 C CA . ARG B 1 165 ? 38.892 11.881 -20.096 1.00 49.74 404 ARG B CA 1
ATOM 2127 C C . ARG B 1 165 ? 37.779 12.332 -19.123 1.00 48.52 404 ARG B C 1
ATOM 2128 O O . ARG B 1 165 ? 37.502 11.677 -18.097 1.00 44.59 404 ARG B O 1
ATOM 2136 N N . PHE B 1 166 ? 37.177 13.475 -19.444 1.00 44.02 405 PHE B N 1
ATOM 2137 C CA . PHE B 1 166 ? 36.238 14.128 -18.535 1.00 43.03 405 PHE B CA 1
ATOM 2138 C C . PHE B 1 166 ? 35.015 14.601 -19.301 1.00 42.61 405 PHE B C 1
ATOM 2139 O O . PHE B 1 166 ? 35.144 15.260 -20.330 1.00 42.40 405 PHE B O 1
ATOM 2147 N N . LEU B 1 167 ? 33.832 14.230 -18.811 1.00 41.59 406 LEU B N 1
ATOM 2148 C CA . LEU B 1 167 ? 32.593 14.901 -19.194 1.00 38.03 406 LEU B CA 1
ATOM 2149 C C . LEU B 1 167 ? 32.143 15.747 -18.006 1.00 38.62 406 LEU B C 1
ATOM 2150 O O . LEU B 1 167 ? 32.043 15.266 -16.863 1.00 38.71 406 LEU B O 1
ATOM 2155 N N . HIS B 1 168 ? 31.906 17.018 -18.280 1.00 39.83 407 HIS B N 1
ATOM 2156 C CA . HIS B 1 168 ? 31.482 17.970 -17.274 1.00 41.57 407 HIS B CA 1
ATOM 2157 C C . HIS B 1 168 ? 30.723 19.089 -17.964 1.00 46.12 407 HIS B C 1
ATOM 2158 O O . HIS B 1 168 ? 30.655 19.099 -19.220 1.00 48.15 407 HIS B O 1
ATOM 2165 N N . PRO B 1 169 ? 30.155 20.061 -17.185 1.00 44.31 408 PRO B N 1
ATOM 2166 C CA . PRO B 1 169 ? 29.294 21.083 -17.862 1.00 42.29 408 PRO B CA 1
ATOM 2167 C C . PRO B 1 169 ? 30.034 22.054 -18.775 1.00 46.27 408 PRO B C 1
ATOM 2168 O O . PRO B 1 169 ? 29.447 22.569 -19.734 1.00 51.24 408 PRO B O 1
ATOM 2172 N N . GLY B 1 170 ? 31.320 22.272 -18.513 1.00 49.82 409 GLY B N 1
ATOM 2173 C CA . GLY B 1 170 ? 32.210 22.940 -19.488 1.00 47.07 409 GLY B CA 1
ATOM 2174 C C . GLY B 1 170 ? 32.190 22.342 -20.892 1.00 51.41 409 GLY B C 1
ATOM 2175 O O . GLY B 1 170 ? 32.230 23.080 -21.865 1.00 57.98 409 GLY B O 1
ATOM 2176 N N . ASN B 1 171 ? 32.098 21.016 -21.025 1.00 49.59 410 ASN B N 1
ATOM 2177 C CA . ASN B 1 171 ? 32.214 20.403 -22.361 1.00 45.58 410 ASN B CA 1
ATOM 2178 C C . ASN B 1 171 ? 31.055 19.518 -22.771 1.00 48.24 410 ASN B C 1
ATOM 2179 O O . ASN B 1 171 ? 31.138 18.817 -23.770 1.00 52.29 410 ASN B O 1
ATOM 2184 N N . LEU B 1 172 ? 29.991 19.523 -21.985 1.00 48.49 411 LEU B N 1
ATOM 2185 C CA . LEU B 1 172 ? 28.834 18.709 -22.268 1.00 44.71 411 LEU B CA 1
ATOM 2186 C C . LEU B 1 172 ? 27.544 19.494 -21.902 1.00 45.23 411 LEU B C 1
ATOM 2187 O O . LEU B 1 172 ? 27.407 19.995 -20.790 1.00 45.24 411 LEU B O 1
ATOM 2192 N N . LYS B 1 173 ? 26.607 19.587 -22.840 1.00 50.66 412 LYS B N 1
ATOM 2193 C CA . LYS B 1 173 ? 25.383 20.392 -22.658 1.00 54.48 412 LYS B CA 1
ATOM 2194 C C . LYS B 1 173 ? 24.115 19.532 -22.537 1.00 57.26 412 LYS B C 1
ATOM 2195 O O . LYS B 1 173 ? 23.214 19.853 -21.755 1.00 56.17 412 LYS B O 1
ATOM 2201 N N . ARG B 1 174 ? 24.049 18.442 -23.307 1.00 58.66 413 ARG B N 1
ATOM 2202 C CA . ARG B 1 174 ? 22.910 17.523 -23.261 1.00 54.63 413 ARG B CA 1
ATOM 2203 C C . ARG B 1 174 ? 23.349 16.117 -22.890 1.00 50.75 413 ARG B C 1
ATOM 2204 O O . ARG B 1 174 ? 24.423 15.646 -23.276 1.00 54.83 413 ARG B O 1
ATOM 2212 N N . LEU B 1 175 ? 22.510 15.438 -22.134 1.00 46.87 414 LEU B N 1
ATOM 2213 C CA . LEU B 1 175 ? 22.770 14.058 -21.769 1.00 45.86 414 LEU B CA 1
ATOM 2214 C C . LEU B 1 175 ? 22.915 13.113 -22.997 1.00 51.54 414 LEU B C 1
ATOM 2215 O O . LEU B 1 175 ? 23.747 12.212 -22.994 1.00 52.52 414 LEU B O 1
ATOM 2220 N N . GLN B 1 176 ? 22.119 13.352 -24.039 1.00 53.06 415 GLN B N 1
ATOM 2221 C CA . GLN B 1 176 ? 22.121 12.567 -25.263 1.00 52.33 415 GLN B CA 1
ATOM 2222 C C . GLN B 1 176 ? 23.503 12.522 -25.916 1.00 53.53 415 GLN B C 1
ATOM 2223 O O . GLN B 1 176 ? 23.907 11.463 -26.411 1.00 54.97 415 GLN B O 1
ATOM 2229 N N . GLU B 1 177 ? 24.216 13.655 -25.910 1.00 47.96 416 GLU B N 1
ATOM 2230 C CA . GLU B 1 177 ? 25.562 13.726 -26.431 1.00 48.93 416 GLU B CA 1
ATOM 2231 C C . GLU B 1 177 ? 26.510 12.730 -25.729 1.00 52.52 416 GLU B C 1
ATOM 2232 O O . GLU B 1 177 ? 27.311 12.045 -26.378 1.00 50.80 416 GLU B O 1
ATOM 2238 N N . ALA B 1 178 ? 26.419 12.633 -24.406 1.00 50.34 417 ALA B N 1
ATOM 2239 C CA . ALA B 1 178 ? 27.296 11.752 -23.658 1.00 43.50 417 ALA B CA 1
ATOM 2240 C C . ALA B 1 178 ? 26.984 10.298 -24.023 1.00 43.70 417 ALA B C 1
ATOM 2241 O O . ALA B 1 178 ? 27.887 9.466 -24.135 1.00 44.61 417 ALA B O 1
ATOM 2243 N N . VAL B 1 179 ? 25.707 9.997 -24.222 1.00 42.00 418 VAL B N 1
ATOM 2244 C CA . VAL B 1 179 ? 25.295 8.663 -24.641 1.00 44.00 418 VAL B CA 1
ATOM 2245 C C . VAL B 1 179 ? 25.812 8.283 -26.031 1.00 46.86 418 VAL B C 1
ATOM 2246 O O . VAL B 1 179 ? 26.397 7.217 -26.187 1.00 46.15 418 VAL B O 1
ATOM 2250 N N . GLU B 1 180 ? 25.605 9.157 -27.025 1.00 51.32 419 GLU B N 1
ATOM 2251 C CA . GLU B 1 180 ? 26.183 8.968 -28.374 1.00 51.30 419 GLU B CA 1
ATOM 2252 C C . GLU B 1 180 ? 27.671 8.776 -28.372 1.00 47.64 419 GLU B C 1
ATOM 2253 O O . GLU B 1 180 ? 28.189 8.018 -29.151 1.00 48.89 419 GLU B O 1
ATOM 2259 N N . ALA B 1 181 ? 28.342 9.452 -27.457 1.00 50.06 420 ALA B N 1
ATOM 2260 C CA . ALA B 1 181 ? 29.774 9.385 -27.325 1.00 48.32 420 ALA B CA 1
ATOM 2261 C C . ALA B 1 181 ? 30.296 8.117 -26.648 1.00 54.18 420 ALA B C 1
ATOM 2262 O O . ALA B 1 181 ? 31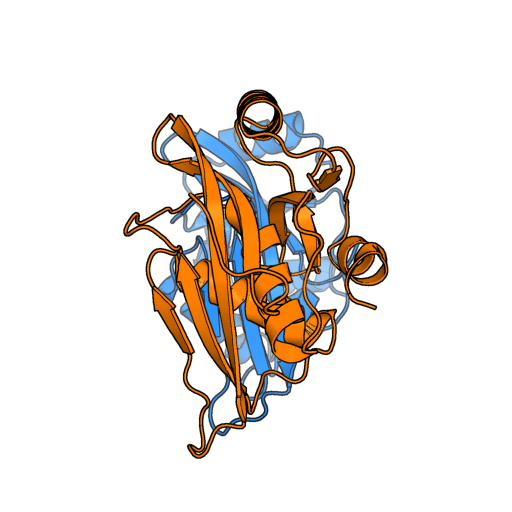.432 7.734 -26.917 1.00 64.68 420 ALA B O 1
ATOM 2264 N N . TYR B 1 182 ? 29.525 7.462 -25.772 1.00 48.41 421 TYR B N 1
ATOM 2265 C CA . TYR B 1 182 ? 30.116 6.361 -25.012 1.00 41.08 421 TYR B CA 1
ATOM 2266 C C . TYR B 1 182 ? 29.270 5.133 -24.866 1.00 43.21 421 TYR B C 1
ATOM 2267 O O . TYR B 1 182 ? 29.774 4.112 -24.414 1.00 46.19 421 TYR B O 1
ATOM 2276 N N . LEU B 1 183 ? 27.993 5.197 -25.198 1.00 42.17 422 LEU B N 1
ATOM 2277 C CA . LEU B 1 183 ? 27.117 4.056 -24.910 1.00 44.96 422 LEU B CA 1
ATOM 2278 C C . LEU B 1 183 ? 26.154 3.701 -26.054 1.00 48.09 422 LEU B C 1
ATOM 2279 O O . LEU B 1 183 ? 25.230 2.917 -25.869 1.00 46.86 422 LEU B O 1
ATOM 2284 N N . ALA B 1 184 ? 26.404 4.256 -27.232 1.00 55.17 423 ALA B N 1
ATOM 2285 C CA . ALA B 1 184 ? 25.582 4.031 -28.429 1.00 65.06 423 ALA B CA 1
ATOM 2286 C C . ALA B 1 184 ? 25.525 2.556 -28.900 1.00 59.09 423 ALA B C 1
ATOM 2287 O O . ALA B 1 184 ? 26.550 1.859 -28.843 1.00 54.29 423 ALA B O 1
#

Nearest PDB structures (foldseek):
  5h45-assembly1_B  TM=1.004E+00  e=3.783E-33  Thermus thermophilus HB8
  5lkq-assembly1_B  TM=9.641E-01  e=9.439E-19  Streptococcus pneumoniae
  5lkm-assembly1_B-2  TM=9.734E-01  e=2.813E-18  Streptococcus pneumoniae
  5lkm-assembly1_A-2  TM=9.745E-01  e=8.386E-18  Streptococcus pneumoniae
  5lkm-assembly1_C-2  TM=9.642E-01  e=7.375E-18  Streptococcus pneumoniae